Protein AF-A0A353XZT9-F1 (afdb_monomer_lite)

pLDDT: mean 97.06, std 1.82, range [83.81, 98.81]

Foldseek 3Di:
DPLQADDPLVVVVVVCVVVVHFDEAACQQRQQWDQAPHGGQESTQKYKYWQPPLHLQHFPHTAIDMDHPDPVVVLQVVCQCPQCDPDVVDHDDGHHVHDDDPNRVVRSVVCVVCSVVFQVLLVVLLVLLCVLCVPAQKAWDDHRPHTGRSNSFGKIFHQPQVVLCVLCVVVVFDKDQVDLADPCPDPVNVVVVDDPPPCPVRNRCSNTIMTGDTTSPQDSVNSNVSSVSRRVD

Structure (mmCIF, N/CA/C/O backbone):
data_AF-A0A353XZT9-F1
#
_entry.id   AF-A0A353XZT9-F1
#
loop_
_atom_site.group_PDB
_atom_site.id
_atom_site.type_symbol
_atom_site.label_atom_id
_atom_site.label_alt_id
_atom_site.label_comp_id
_atom_site.label_asym_id
_atom_site.label_entity_id
_atom_site.label_seq_id
_atom_site.pdbx_PDB_ins_code
_atom_site.Cartn_x
_atom_site.Cartn_y
_atom_site.Cartn_z
_atom_site.occupancy
_atom_site.B_iso_or_equiv
_atom_site.auth_seq_id
_atom_site.auth_comp_id
_atom_site.auth_asym_id
_atom_site.auth_atom_id
_atom_site.pdbx_PDB_model_num
ATOM 1 N N . HIS A 1 1 ? -0.720 -4.914 -4.583 1.00 97.19 1 HIS A N 1
ATOM 2 C CA . HIS A 1 1 ? -0.559 -5.385 -3.184 1.00 97.19 1 HIS A CA 1
ATOM 3 C C . HIS A 1 1 ? -1.000 -4.292 -2.206 1.00 97.19 1 HIS A C 1
ATOM 5 O O . HIS A 1 1 ? -0.220 -3.399 -1.879 1.00 97.19 1 HIS A O 1
ATOM 11 N N . ILE A 1 2 ? -2.276 -4.285 -1.803 1.00 96.81 2 ILE A N 1
ATOM 12 C CA . ILE A 1 2 ? -2.879 -3.149 -1.081 1.00 96.81 2 ILE A CA 1
ATOM 13 C C . ILE A 1 2 ? -2.601 -3.211 0.428 1.00 96.81 2 ILE A C 1
ATOM 15 O O . ILE A 1 2 ? -2.599 -4.286 1.017 1.00 96.81 2 ILE A O 1
ATOM 19 N N . PHE A 1 3 ? -2.308 -2.064 1.048 1.00 97.88 3 PHE A N 1
ATOM 20 C CA . PHE A 1 3 ? -1.989 -1.899 2.481 1.00 97.88 3 PHE A CA 1
ATOM 21 C C . PHE A 1 3 ? -0.774 -2.691 2.995 1.00 97.88 3 PHE A C 1
ATOM 23 O O . PHE A 1 3 ? -0.446 -2.653 4.183 1.00 97.88 3 PHE A O 1
ATOM 30 N N . GLY A 1 4 ? -0.052 -3.352 2.093 1.00 97.94 4 GLY A N 1
ATOM 31 C CA . GLY A 1 4 ? 1.035 -4.268 2.411 1.00 97.94 4 GLY A CA 1
ATOM 32 C C . GLY A 1 4 ? 0.617 -5.732 2.465 1.00 97.94 4 GLY A C 1
ATOM 33 O O . GLY A 1 4 ? 1.473 -6.572 2.730 1.00 97.94 4 GLY A O 1
ATOM 34 N N . HIS A 1 5 ? -0.650 -6.048 2.195 1.00 98.12 5 HIS A N 1
ATOM 35 C CA . HIS A 1 5 ? -1.106 -7.414 1.987 1.00 98.12 5 HIS A CA 1
ATOM 36 C C . HIS A 1 5 ? -0.725 -7.864 0.566 1.00 98.12 5 HIS A C 1
ATOM 38 O O . HIS A 1 5 ? -1.077 -7.176 -0.407 1.00 98.12 5 HIS A O 1
ATOM 44 N N . PRO A 1 6 ? 0.012 -8.978 0.405 1.00 97.81 6 PRO A N 1
ATOM 45 C CA . PRO A 1 6 ? 0.291 -9.513 -0.918 1.00 97.81 6 PRO A CA 1
ATOM 46 C C . PRO A 1 6 ? -1.011 -9.995 -1.578 1.00 97.81 6 PRO A C 1
ATOM 48 O O . PRO A 1 6 ? -1.871 -10.557 -0.908 1.00 97.81 6 PRO A O 1
ATOM 51 N N . ALA A 1 7 ? -1.174 -9.754 -2.882 1.00 96.69 7 ALA A N 1
ATOM 52 C CA . ALA A 1 7 ? -2.232 -10.403 -3.650 1.00 96.69 7 ALA A CA 1
ATOM 53 C C . ALA A 1 7 ? -1.940 -11.909 -3.778 1.00 96.69 7 ALA A C 1
ATOM 55 O O . ALA A 1 7 ? -0.804 -12.334 -3.562 1.00 96.69 7 ALA A O 1
ATOM 56 N N . ASP A 1 8 ? -2.949 -12.699 -4.147 1.00 95.06 8 ASP A N 1
ATOM 57 C CA . ASP A 1 8 ? -2.774 -14.121 -4.456 1.00 95.06 8 ASP A CA 1
ATOM 58 C C . ASP A 1 8 ? -2.055 -14.265 -5.809 1.00 95.06 8 ASP A C 1
ATOM 60 O O . ASP A 1 8 ? -2.677 -14.370 -6.865 1.00 95.06 8 ASP A O 1
ATOM 64 N N . MET A 1 9 ? -0.725 -14.145 -5.776 1.00 94.44 9 MET A N 1
ATOM 65 C CA . MET A 1 9 ? 0.101 -14.104 -6.984 1.00 94.44 9 MET A CA 1
ATOM 66 C C . MET A 1 9 ? 0.140 -15.440 -7.713 1.00 94.44 9 MET A C 1
ATOM 68 O O . MET A 1 9 ? 0.265 -15.440 -8.930 1.00 94.44 9 MET A O 1
ATOM 72 N N . GLU A 1 10 ? -0.024 -16.558 -7.006 1.00 93.06 10 GLU A N 1
ATOM 73 C CA . GLU A 1 10 ? -0.125 -17.878 -7.631 1.00 93.06 10 GLU A CA 1
ATOM 74 C C . GLU A 1 10 ? -1.381 -17.953 -8.509 1.00 93.06 10 GLU A C 1
ATOM 76 O O . GLU A 1 10 ? -1.292 -18.256 -9.700 1.00 93.06 10 GLU A O 1
ATOM 81 N N . ALA A 1 11 ? -2.540 -17.579 -7.956 1.00 94.81 11 ALA A N 1
ATOM 82 C CA . ALA A 1 11 ? -3.790 -17.555 -8.709 1.00 94.81 11 ALA A CA 1
ATOM 83 C C . ALA A 1 11 ? -3.753 -16.551 -9.876 1.00 94.81 11 ALA A C 1
ATOM 85 O O . ALA A 1 11 ? -4.246 -16.842 -10.967 1.00 94.81 11 ALA A O 1
ATOM 86 N N . LEU A 1 12 ? -3.163 -15.369 -9.661 1.00 95.81 12 LEU A N 1
ATOM 87 C CA . LEU A 1 12 ? -3.036 -14.347 -10.703 1.00 95.81 12 LEU A CA 1
ATOM 88 C C . LEU A 1 12 ? -2.092 -14.778 -11.826 1.00 95.81 12 LEU A C 1
ATOM 90 O O . LEU A 1 12 ? -2.418 -14.552 -12.989 1.00 95.81 12 LEU A O 1
ATOM 94 N N . GLN A 1 13 ? -0.961 -15.408 -11.502 1.00 95.19 13 GLN A N 1
ATOM 95 C CA . GLN A 1 13 ? -0.015 -15.881 -12.508 1.00 95.19 13 GLN A CA 1
ATOM 96 C C . GLN A 1 13 ? -0.621 -17.014 -13.336 1.00 95.19 13 GLN A C 1
ATOM 98 O O . GLN A 1 13 ? -0.554 -16.974 -14.560 1.00 95.19 13 GLN A O 1
ATOM 103 N N . GLN A 1 14 ? -1.315 -17.960 -12.695 1.00 96.56 14 GLN A N 1
ATOM 104 C CA . GLN A 1 14 ? -2.019 -19.025 -13.408 1.00 96.56 14 GLN A CA 1
ATOM 105 C C . GLN A 1 14 ? -3.044 -18.464 -14.406 1.00 96.56 14 GLN A C 1
ATOM 107 O O . GLN A 1 14 ? -3.149 -18.957 -15.530 1.00 96.56 14 GLN A O 1
ATOM 112 N N . LEU A 1 15 ? -3.804 -17.439 -14.008 1.00 97.69 15 LEU A N 1
ATOM 113 C CA . LEU A 1 15 ? -4.759 -16.778 -14.895 1.00 97.69 15 LEU A CA 1
ATOM 114 C C . LEU A 1 15 ? -4.049 -16.033 -16.033 1.00 97.69 15 LEU A C 1
ATOM 116 O O . LEU A 1 15 ? -4.504 -16.073 -17.175 1.00 97.69 15 LEU A O 1
ATOM 120 N N . ALA A 1 16 ? -2.944 -15.356 -15.731 1.00 97.75 16 ALA A N 1
ATOM 121 C CA . ALA A 1 16 ? -2.181 -14.615 -16.721 1.00 97.75 16 ALA A CA 1
ATOM 122 C C . ALA A 1 16 ? -1.603 -15.539 -17.802 1.00 97.75 16 ALA A C 1
ATOM 124 O O . ALA A 1 16 ? -1.779 -15.263 -18.987 1.00 97.75 16 ALA A O 1
ATOM 125 N N . ASP A 1 17 ? -1.034 -16.680 -17.405 1.00 96.69 17 ASP A N 1
ATOM 126 C CA . ASP A 1 17 ? -0.474 -17.680 -18.321 1.00 96.69 17 ASP A CA 1
ATOM 127 C C . ASP A 1 17 ? -1.545 -18.271 -19.253 1.00 96.69 17 ASP A C 1
ATOM 129 O O . ASP A 1 17 ? -1.300 -18.498 -20.436 1.00 96.69 17 ASP A O 1
ATOM 133 N N . GLN A 1 18 ? -2.765 -18.488 -18.747 1.00 98.06 18 GLN A N 1
ATOM 134 C CA . GLN A 1 18 ? -3.890 -18.996 -19.546 1.00 98.06 18 GLN A CA 1
ATOM 135 C C . GLN A 1 18 ? -4.353 -18.022 -20.634 1.00 98.06 18 GLN A C 1
ATOM 137 O O . GLN A 1 18 ? -4.936 -18.448 -21.633 1.00 98.06 18 GLN A O 1
ATOM 142 N N . HIS A 1 19 ? -4.130 -16.725 -20.428 1.00 98.12 19 HIS A N 1
ATOM 143 C CA . HIS A 1 19 ? -4.632 -15.658 -21.287 1.00 98.12 19 HIS A CA 1
ATOM 144 C C . HIS A 1 19 ? -3.529 -14.877 -22.009 1.00 98.12 19 HIS A C 1
ATOM 146 O O . HIS A 1 19 ? -3.847 -13.880 -22.654 1.00 98.12 19 HIS A O 1
ATOM 152 N N . ASP A 1 20 ? -2.273 -15.328 -21.925 1.00 97.12 20 ASP A N 1
ATOM 153 C CA . ASP A 1 20 ? -1.103 -14.639 -22.488 1.00 97.12 20 ASP A CA 1
ATOM 154 C C . ASP A 1 20 ? -1.005 -13.175 -22.007 1.00 97.12 20 ASP A C 1
ATOM 156 O O . ASP A 1 20 ? -0.836 -12.228 -22.778 1.00 97.12 20 ASP A O 1
ATOM 160 N N . LEU A 1 21 ? -1.199 -12.975 -20.699 1.00 97.94 21 LEU A N 1
ATOM 161 C CA . LEU A 1 21 ? -1.143 -11.667 -20.046 1.00 97.94 21 LEU A CA 1
ATOM 162 C C . LEU A 1 21 ? 0.150 -11.498 -19.249 1.00 97.94 21 LEU A C 1
ATOM 164 O O . LEU A 1 21 ? 0.711 -12.443 -18.701 1.00 97.94 21 LEU A O 1
ATOM 168 N N . VAL A 1 22 ? 0.576 -10.244 -19.107 1.00 96.62 22 VAL A N 1
ATOM 169 C CA . VAL A 1 22 ? 1.707 -9.866 -18.255 1.00 96.62 22 VAL A CA 1
ATOM 170 C C . VAL A 1 22 ? 1.195 -9.380 -16.904 1.00 96.62 22 VAL A C 1
ATOM 172 O O . VAL A 1 22 ? 0.321 -8.513 -16.835 1.00 96.62 22 VAL A O 1
ATOM 175 N N . VAL A 1 23 ? 1.784 -9.888 -15.820 1.00 97.69 23 VAL A N 1
ATOM 176 C CA . VAL A 1 23 ? 1.500 -9.414 -14.461 1.00 97.69 23 VAL A CA 1
ATOM 177 C C . VAL A 1 23 ? 2.516 -8.349 -14.056 1.00 97.69 23 VAL A C 1
ATOM 179 O O . VAL A 1 23 ? 3.717 -8.612 -13.983 1.00 97.69 23 VAL A O 1
ATOM 182 N N . ILE A 1 24 ? 2.017 -7.147 -13.763 1.00 98.12 24 ILE A N 1
ATOM 183 C CA . ILE A 1 24 ? 2.790 -6.040 -13.191 1.00 98.12 24 ILE A CA 1
ATOM 184 C C . ILE A 1 24 ? 2.356 -5.859 -11.740 1.00 98.12 24 ILE A C 1
ATOM 186 O O . ILE A 1 24 ? 1.187 -5.595 -11.452 1.00 98.12 24 ILE A O 1
ATOM 190 N N . GLU A 1 25 ? 3.301 -5.973 -10.815 1.00 98.50 25 GLU A N 1
ATOM 191 C CA . GLU A 1 25 ? 3.025 -5.813 -9.394 1.00 98.50 25 GLU A CA 1
ATOM 192 C C . GLU A 1 25 ? 3.068 -4.331 -8.999 1.00 98.50 25 GLU A C 1
ATOM 194 O O . GLU A 1 25 ? 4.132 -3.715 -8.954 1.00 98.50 25 GLU A O 1
ATOM 199 N N . ASP A 1 26 ? 1.926 -3.751 -8.615 1.00 98.50 26 ASP A N 1
ATOM 200 C CA . ASP A 1 26 ? 1.934 -2.517 -7.819 1.00 98.50 26 ASP A CA 1
ATOM 201 C C . ASP A 1 26 ? 2.251 -2.858 -6.353 1.00 98.50 26 ASP A C 1
ATOM 203 O O . ASP A 1 26 ? 1.379 -3.245 -5.554 1.00 98.50 26 ASP A O 1
ATOM 207 N N . ALA A 1 27 ? 3.533 -2.724 -6.018 1.00 98.25 27 ALA A N 1
ATOM 208 C CA . ALA A 1 27 ? 4.118 -2.940 -4.704 1.00 98.25 27 ALA A CA 1
ATOM 209 C C . ALA A 1 27 ? 4.360 -1.623 -3.941 1.00 98.25 27 ALA A C 1
ATOM 211 O O . ALA A 1 27 ? 5.050 -1.608 -2.915 1.00 98.25 27 ALA A O 1
ATOM 212 N N . ALA A 1 28 ? 3.750 -0.507 -4.364 1.00 98.25 28 ALA A N 1
ATOM 213 C CA . ALA A 1 28 ? 3.949 0.809 -3.758 1.00 98.25 28 ALA A CA 1
ATOM 214 C C . ALA A 1 28 ? 3.561 0.881 -2.274 1.00 98.25 28 ALA A C 1
ATOM 216 O O . ALA A 1 28 ? 3.950 1.824 -1.587 1.00 98.25 28 ALA A O 1
ATOM 217 N N . GLN A 1 29 ? 2.757 -0.058 -1.772 1.00 98.19 29 GLN A N 1
ATOM 218 C CA . GLN A 1 29 ? 2.384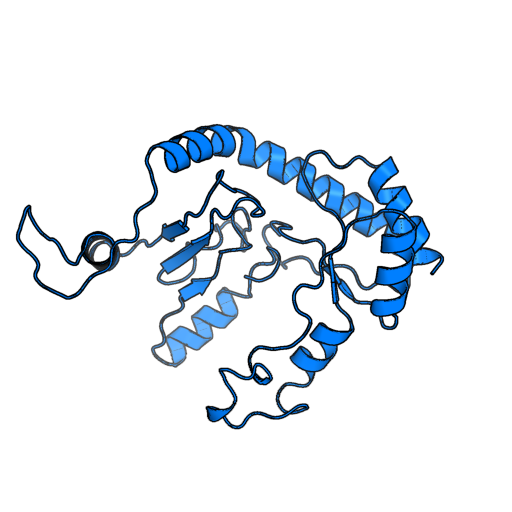 -0.178 -0.357 1.00 98.19 29 GLN A CA 1
ATOM 219 C C . GLN A 1 29 ? 2.888 -1.480 0.279 1.00 98.19 29 GLN A C 1
ATOM 221 O O . GLN A 1 29 ? 2.484 -1.806 1.388 1.00 98.19 29 GLN A O 1
ATOM 226 N N . ALA A 1 30 ? 3.738 -2.243 -0.404 1.00 98.00 30 ALA A N 1
ATOM 227 C CA . ALA A 1 30 ? 4.083 -3.604 -0.006 1.00 98.00 30 ALA A CA 1
ATOM 228 C C . ALA A 1 30 ? 5.589 -3.872 0.039 1.00 98.00 30 ALA A C 1
ATOM 230 O O . ALA A 1 30 ? 6.000 -5.027 0.090 1.00 98.00 30 ALA A O 1
ATOM 231 N N . PHE A 1 31 ? 6.422 -2.827 0.086 1.00 97.69 31 PHE A N 1
ATOM 232 C CA . PHE A 1 31 ? 7.852 -3.004 0.326 1.00 97.69 31 PHE A CA 1
ATOM 233 C C . PHE A 1 31 ? 8.062 -3.738 1.665 1.00 97.69 31 PHE A C 1
ATOM 235 O O . PHE A 1 31 ? 7.650 -3.246 2.723 1.00 97.69 31 PHE A O 1
ATOM 242 N N . GLY A 1 32 ? 8.670 -4.929 1.597 1.00 96.19 32 GLY A N 1
ATOM 243 C CA . GLY A 1 32 ? 8.876 -5.867 2.709 1.00 96.19 32 GLY A CA 1
ATOM 244 C C . GLY A 1 32 ? 7.807 -6.945 2.896 1.00 96.19 32 GLY A C 1
ATOM 245 O O . GLY A 1 32 ? 7.986 -7.805 3.764 1.00 96.19 32 GLY A O 1
ATOM 246 N N . ALA A 1 33 ? 6.725 -6.928 2.117 1.00 98.00 33 ALA A N 1
ATOM 247 C CA . ALA A 1 33 ? 5.762 -8.022 2.087 1.00 98.00 33 ALA A CA 1
ATOM 248 C C . ALA A 1 33 ? 6.371 -9.247 1.394 1.00 98.00 33 ALA A C 1
ATOM 250 O O . ALA A 1 33 ? 7.265 -9.119 0.554 1.00 98.00 33 ALA A O 1
ATOM 251 N N . ARG A 1 34 ? 5.878 -10.433 1.754 1.00 97.56 34 ARG A N 1
ATOM 252 C CA . ARG A 1 34 ? 6.303 -11.706 1.162 1.00 97.56 34 ARG A CA 1
ATOM 253 C C . ARG A 1 34 ? 5.093 -12.558 0.813 1.00 97.56 34 ARG A C 1
ATOM 255 O O . ARG A 1 34 ? 4.143 -12.576 1.596 1.00 97.56 34 ARG A O 1
ATOM 262 N N . SER A 1 35 ? 5.153 -13.251 -0.316 1.00 95.25 35 SER A N 1
ATOM 263 C CA . SER A 1 35 ? 4.203 -14.296 -0.705 1.00 95.25 35 SER A CA 1
ATOM 264 C C . SER A 1 35 ? 4.932 -15.629 -0.595 1.00 95.25 35 SER A C 1
ATOM 266 O O . SER A 1 35 ? 5.831 -15.898 -1.383 1.00 95.25 35 SER A O 1
ATOM 268 N N . GLY A 1 36 ? 4.635 -16.415 0.443 1.00 93.25 36 GLY A N 1
ATOM 269 C CA . GLY A 1 36 ? 5.532 -17.506 0.836 1.00 93.25 36 GLY A CA 1
ATOM 270 C C . GLY A 1 36 ? 6.919 -16.970 1.212 1.00 93.25 36 GLY A C 1
ATOM 271 O O . GLY A 1 36 ? 7.027 -16.053 2.033 1.00 93.25 36 GLY A O 1
ATOM 272 N N . ASP A 1 37 ? 7.966 -17.518 0.599 1.00 93.88 37 ASP A N 1
ATOM 273 C CA . ASP A 1 37 ? 9.351 -17.079 0.813 1.00 93.88 37 ASP A CA 1
ATOM 274 C C . ASP A 1 37 ? 9.768 -15.922 -0.107 1.00 93.88 37 ASP A C 1
ATOM 276 O O . ASP A 1 37 ? 10.717 -15.186 0.204 1.00 93.88 37 ASP A O 1
ATOM 280 N N . ASP A 1 38 ? 9.025 -15.702 -1.187 1.00 94.62 38 ASP A N 1
ATOM 281 C CA . ASP A 1 38 ? 9.341 -14.720 -2.214 1.00 94.62 38 ASP A CA 1
ATOM 282 C C . ASP A 1 38 ? 8.951 -13.304 -1.797 1.00 94.62 38 ASP A C 1
ATOM 284 O O . ASP A 1 38 ? 7.987 -13.067 -1.060 1.00 94.62 38 ASP A O 1
ATOM 288 N N . VAL A 1 39 ? 9.725 -12.330 -2.268 1.00 95.31 39 VAL A N 1
ATOM 289 C CA . VAL A 1 39 ? 9.503 -10.912 -1.978 1.00 95.31 39 VAL A CA 1
ATOM 290 C C . VAL A 1 39 ? 8.481 -10.353 -2.967 1.00 95.31 39 VAL A C 1
ATOM 292 O O . VAL A 1 39 ? 8.568 -10.576 -4.168 1.00 95.31 39 VAL A O 1
ATOM 295 N N . VAL A 1 40 ? 7.506 -9.589 -2.474 1.00 97.12 40 VAL A N 1
ATOM 296 C CA . VAL A 1 40 ? 6.567 -8.882 -3.358 1.00 97.12 40 VAL A CA 1
ATOM 297 C C . VAL A 1 40 ? 7.320 -7.910 -4.270 1.00 97.12 40 VAL A C 1
ATOM 299 O O . VAL A 1 40 ? 8.179 -7.163 -3.801 1.00 97.12 40 VAL A O 1
ATOM 302 N N . GLY A 1 41 ? 6.964 -7.895 -5.554 1.00 96.31 41 GLY A N 1
ATOM 303 C CA . GLY A 1 41 ? 7.650 -7.167 -6.622 1.00 96.31 41 GLY A CA 1
ATOM 304 C C . GLY A 1 41 ? 8.701 -7.992 -7.376 1.00 96.31 41 GLY A C 1
ATOM 305 O O . GLY A 1 41 ? 9.377 -7.446 -8.251 1.00 96.31 41 GLY A O 1
ATOM 306 N N . SER A 1 42 ? 8.877 -9.274 -7.042 1.00 95.69 42 SER A N 1
ATOM 307 C CA . SER A 1 42 ? 9.692 -10.225 -7.814 1.00 95.69 42 SER A CA 1
ATOM 308 C C . SER A 1 42 ? 8.908 -11.444 -8.312 1.00 95.69 42 SER A C 1
ATOM 310 O O . SER A 1 42 ? 9.525 -12.428 -8.707 1.00 95.69 42 SER A O 1
ATOM 312 N N . LEU A 1 43 ? 7.578 -11.417 -8.221 1.00 94.62 43 LEU A N 1
ATOM 313 C CA . LEU A 1 43 ? 6.688 -12.541 -8.521 1.00 94.62 43 LEU A CA 1
ATOM 314 C C . LEU A 1 43 ? 6.121 -12.448 -9.943 1.00 94.62 43 LEU A C 1
ATOM 316 O O . LEU A 1 43 ? 5.968 -13.467 -10.605 1.00 94.62 43 LEU A O 1
ATOM 320 N N . GLY A 1 44 ? 5.799 -11.233 -10.396 1.00 94.56 44 GLY A N 1
ATOM 321 C CA . GLY A 1 44 ? 5.373 -10.959 -11.768 1.00 94.56 44 GLY A CA 1
ATOM 322 C C . GLY A 1 44 ? 6.548 -10.638 -12.697 1.00 94.56 44 GLY A C 1
ATOM 323 O O . GLY A 1 44 ? 7.717 -10.790 -12.344 1.00 94.56 44 GLY A O 1
ATOM 324 N N . ALA A 1 45 ? 6.244 -10.108 -13.883 1.00 95.69 45 ALA A N 1
ATOM 325 C CA . ALA A 1 45 ? 7.273 -9.675 -14.833 1.00 95.69 45 ALA A CA 1
ATOM 326 C C . ALA A 1 45 ? 8.083 -8.475 -14.311 1.00 95.69 45 ALA A C 1
ATOM 328 O O . ALA A 1 45 ? 9.277 -8.323 -14.590 1.00 95.69 45 ALA A O 1
ATOM 329 N N . THR A 1 46 ? 7.427 -7.594 -13.552 1.00 97.50 46 THR A N 1
ATOM 330 C CA . THR A 1 46 ? 8.067 -6.432 -12.941 1.00 97.50 46 THR A CA 1
ATOM 331 C C . THR A 1 46 ? 7.291 -5.926 -11.727 1.00 97.50 46 THR A C 1
ATOM 333 O O . THR A 1 46 ? 6.062 -6.021 -11.679 1.00 97.50 46 THR A O 1
ATOM 336 N N . GLY A 1 47 ? 8.017 -5.377 -10.751 1.00 98.00 47 GLY A N 1
ATOM 337 C CA . GLY A 1 47 ? 7.463 -4.773 -9.547 1.00 98.00 47 GLY A CA 1
ATOM 338 C C . GLY A 1 47 ? 7.708 -3.273 -9.487 1.00 98.00 47 GLY A C 1
ATOM 339 O O . GLY A 1 47 ? 8.822 -2.802 -9.702 1.00 98.00 47 GLY A O 1
ATOM 340 N N . CYS A 1 48 ? 6.670 -2.518 -9.147 1.00 98.44 48 CYS A N 1
ATOM 341 C CA . CYS A 1 48 ? 6.700 -1.066 -9.030 1.00 98.44 48 CYS A CA 1
ATOM 342 C C . CYS A 1 48 ? 6.593 -0.650 -7.562 1.00 98.44 48 CYS A C 1
ATOM 344 O O . CYS A 1 48 ? 5.623 -0.968 -6.876 1.00 98.44 48 CYS A O 1
ATOM 346 N N . PHE A 1 49 ? 7.568 0.115 -7.082 1.00 98.56 49 PHE A N 1
ATOM 347 C CA . PHE A 1 49 ? 7.637 0.590 -5.706 1.00 98.56 49 PHE A CA 1
ATOM 348 C C . PHE A 1 49 ? 7.633 2.110 -5.643 1.00 98.56 49 PHE A C 1
ATOM 350 O O . PHE A 1 49 ? 8.177 2.805 -6.500 1.00 98.56 49 PHE A O 1
ATOM 357 N N . SER A 1 50 ? 7.083 2.616 -4.545 1.00 98.50 50 SER A N 1
ATOM 358 C CA . SER A 1 50 ? 7.129 4.021 -4.171 1.00 98.50 50 SER A CA 1
ATOM 359 C C . SER A 1 50 ? 7.996 4.173 -2.930 1.00 98.50 50 SER A C 1
ATOM 361 O O . SER A 1 50 ? 7.851 3.418 -1.972 1.00 98.50 50 SER A O 1
ATOM 363 N N . PHE A 1 51 ? 8.797 5.229 -2.912 1.00 98.50 51 PHE A N 1
ATOM 364 C CA . PHE A 1 51 ? 9.550 5.697 -1.755 1.00 98.50 51 PHE A CA 1
ATOM 365 C C . PHE A 1 51 ? 9.004 7.010 -1.192 1.00 98.50 51 PHE A C 1
ATOM 367 O O . PHE A 1 51 ? 9.694 7.661 -0.418 1.00 98.50 51 PHE A O 1
ATOM 374 N N . TYR A 1 52 ? 7.766 7.392 -1.525 1.00 98.19 52 TYR A N 1
ATOM 375 C CA . TYR A 1 52 ? 7.070 8.495 -0.855 1.00 98.19 52 TYR A CA 1
ATOM 376 C C . TYR A 1 52 ? 7.243 8.426 0.684 1.00 98.19 52 TYR A C 1
ATOM 378 O O . TYR A 1 52 ? 7.255 7.321 1.239 1.00 98.19 52 TYR A O 1
ATOM 386 N N . PRO A 1 53 ? 7.352 9.550 1.418 1.00 97.75 53 PRO A N 1
ATOM 387 C CA . PRO A 1 53 ? 7.866 9.532 2.791 1.00 97.75 53 PRO A CA 1
ATOM 388 C C . PRO A 1 53 ? 7.057 8.679 3.774 1.00 97.75 53 PRO A C 1
ATOM 390 O O . PRO A 1 53 ? 7.615 8.150 4.732 1.00 97.75 53 PRO A O 1
ATOM 393 N N . ALA A 1 54 ? 5.757 8.510 3.518 1.00 95.12 54 ALA A N 1
ATOM 394 C CA . ALA A 1 54 ? 4.853 7.718 4.352 1.00 95.12 54 ALA A CA 1
ATOM 395 C C . ALA A 1 54 ? 4.877 6.198 4.074 1.00 95.12 54 ALA A C 1
ATOM 397 O O . ALA A 1 54 ? 4.124 5.461 4.710 1.00 95.12 54 ALA A O 1
ATOM 398 N N . LYS A 1 55 ? 5.679 5.709 3.115 1.00 97.12 55 LYS A N 1
ATOM 399 C CA . LYS A 1 55 ? 5.792 4.268 2.828 1.00 97.12 55 LYS A CA 1
ATOM 400 C C . LYS A 1 55 ? 6.589 3.536 3.908 1.00 97.12 55 LYS A C 1
ATOM 402 O O . LYS A 1 55 ? 7.356 4.150 4.647 1.00 97.12 55 LYS A O 1
ATOM 407 N N . THR A 1 56 ? 6.455 2.207 3.966 1.00 96.06 56 THR A N 1
ATOM 408 C CA . THR A 1 56 ? 7.238 1.351 4.884 1.00 96.06 56 THR A CA 1
ATOM 409 C C . THR A 1 56 ? 8.744 1.589 4.761 1.00 96.06 56 THR A C 1
ATOM 411 O O . THR A 1 56 ? 9.433 1.644 5.776 1.00 96.06 56 THR A O 1
ATOM 414 N N . LEU A 1 57 ? 9.233 1.816 3.540 1.00 97.31 57 LEU A N 1
ATOM 415 C CA . LEU A 1 57 ? 10.550 2.376 3.256 1.00 97.31 57 LEU A CA 1
ATOM 416 C C . LEU A 1 57 ? 10.383 3.686 2.468 1.00 97.31 57 LEU A C 1
ATOM 418 O O . LEU A 1 57 ? 10.303 3.672 1.246 1.00 97.31 57 LEU A O 1
ATOM 422 N N . GLY A 1 58 ? 10.288 4.819 3.165 1.00 97.06 58 GLY A N 1
ATOM 423 C CA . GLY A 1 58 ? 10.150 6.146 2.547 1.00 97.06 58 GLY A CA 1
ATOM 424 C C . GLY A 1 58 ? 11.441 6.975 2.564 1.00 97.06 58 GLY A C 1
ATOM 425 O O . GLY A 1 58 ? 12.181 6.955 3.556 1.00 97.06 58 GLY A O 1
ATOM 426 N N . CYS A 1 59 ? 11.696 7.744 1.505 1.00 97.75 59 CYS A N 1
ATOM 427 C CA . CYS A 1 59 ? 12.720 8.789 1.450 1.00 97.75 59 CYS A CA 1
ATOM 428 C C . CYS A 1 59 ? 12.182 10.120 2.024 1.00 97.75 59 CYS A C 1
ATOM 430 O O . CYS A 1 59 ? 11.147 10.136 2.691 1.00 97.75 59 CYS A O 1
ATOM 432 N N . TYR A 1 60 ? 12.900 11.232 1.839 1.00 97.62 60 TYR A N 1
ATOM 433 C CA . TYR A 1 60 ? 12.481 12.577 2.270 1.00 97.62 60 TYR A CA 1
ATOM 434 C C . TYR A 1 60 ? 12.120 13.445 1.059 1.00 97.62 60 TYR A C 1
ATOM 436 O O . TYR A 1 60 ? 12.632 14.547 0.878 1.00 97.62 60 TYR A O 1
ATOM 444 N N . GLY A 1 61 ? 11.275 12.899 0.191 1.00 97.62 61 GLY A N 1
ATOM 445 C CA . GLY A 1 61 ? 10.801 13.509 -1.045 1.00 97.62 61 GLY A CA 1
ATOM 446 C C . GLY A 1 61 ? 10.016 12.482 -1.851 1.00 97.62 61 GLY A C 1
ATOM 447 O O . GLY A 1 61 ? 9.502 11.517 -1.284 1.00 97.62 61 GLY A O 1
ATOM 448 N N . ASP A 1 62 ? 9.966 12.661 -3.165 1.00 98.25 62 ASP A N 1
ATOM 449 C CA . ASP A 1 62 ? 9.441 11.647 -4.072 1.00 98.25 62 ASP A CA 1
ATOM 450 C C . ASP A 1 62 ? 10.543 10.694 -4.543 1.00 98.25 62 ASP A C 1
ATOM 452 O O . ASP A 1 62 ? 11.728 11.030 -4.623 1.00 98.25 62 ASP A O 1
ATOM 456 N N . GLY A 1 63 ? 10.143 9.465 -4.844 1.00 98.19 63 GLY A N 1
ATOM 457 C CA . GLY A 1 63 ? 11.041 8.438 -5.337 1.00 98.19 63 GLY A CA 1
ATOM 458 C C . GLY A 1 63 ? 10.291 7.155 -5.644 1.00 98.19 63 GLY A C 1
ATOM 459 O O . GLY A 1 63 ? 9.217 6.896 -5.099 1.00 98.19 63 GLY A O 1
ATOM 460 N N . GLY A 1 64 ? 10.881 6.335 -6.500 1.00 97.94 64 GLY A N 1
ATOM 461 C CA . GLY A 1 64 ? 10.347 5.031 -6.849 1.00 97.94 64 GLY A CA 1
ATOM 462 C C . GLY A 1 64 ? 11.440 4.101 -7.340 1.00 97.94 64 GLY A C 1
ATOM 463 O O . GLY A 1 64 ? 12.584 4.511 -7.563 1.00 97.94 64 GLY A O 1
ATOM 464 N N . LEU A 1 65 ? 11.073 2.837 -7.483 1.00 97.38 65 LEU A N 1
ATOM 465 C CA . LEU A 1 65 ? 11.933 1.786 -8.002 1.00 97.38 65 LEU A CA 1
ATOM 466 C C . LEU A 1 65 ? 11.089 0.832 -8.832 1.00 97.38 65 LEU A C 1
ATOM 468 O O . LEU A 1 65 ? 9.958 0.527 -8.467 1.00 97.38 65 LEU A O 1
ATOM 472 N N . VAL A 1 66 ? 11.664 0.369 -9.935 1.00 98.00 66 VAL A N 1
ATOM 473 C CA . VAL A 1 66 ? 11.125 -0.742 -10.711 1.00 98.00 66 VAL A CA 1
ATOM 474 C C . VAL A 1 66 ? 12.111 -1.900 -10.593 1.00 98.00 66 VAL A C 1
ATOM 476 O O . VAL A 1 66 ? 13.317 -1.691 -10.747 1.00 98.00 66 VAL A O 1
ATOM 479 N N . SER A 1 67 ? 11.617 -3.090 -10.268 1.00 96.62 67 SER A N 1
ATOM 480 C CA . SER A 1 67 ? 12.373 -4.345 -10.241 1.00 96.62 67 SER A CA 1
ATOM 481 C C . SER A 1 67 ? 11.949 -5.231 -11.401 1.00 96.62 67 SER A C 1
ATOM 483 O O . SER A 1 67 ? 10.777 -5.281 -11.757 1.00 96.62 67 SER A O 1
ATOM 485 N N . THR A 1 68 ? 12.889 -5.960 -11.984 1.00 97.06 68 THR A N 1
ATOM 486 C CA . THR A 1 68 ? 12.599 -7.018 -12.954 1.00 97.06 68 THR A CA 1
ATOM 487 C C . THR A 1 68 ? 13.800 -7.957 -13.037 1.00 97.06 68 THR A C 1
ATOM 489 O O . THR A 1 68 ? 14.925 -7.547 -12.737 1.00 97.06 68 THR A O 1
ATOM 492 N N . SER A 1 69 ? 13.551 -9.212 -13.401 1.00 94.81 69 SER A N 1
ATOM 493 C CA . SER A 1 69 ? 14.570 -10.201 -13.766 1.00 94.81 69 SER A CA 1
ATOM 494 C C . SER A 1 69 ? 14.849 -10.231 -15.275 1.00 94.81 69 SER A C 1
ATOM 496 O O . SER A 1 69 ? 15.795 -10.892 -15.695 1.00 94.81 69 SER A O 1
ATOM 498 N N . ASP A 1 70 ? 14.065 -9.513 -16.087 1.00 97.00 70 ASP A N 1
ATOM 499 C CA . ASP A 1 70 ? 14.258 -9.405 -17.532 1.00 97.00 70 ASP A CA 1
ATOM 500 C C . ASP A 1 70 ? 15.290 -8.311 -17.849 1.00 97.00 70 ASP A C 1
ATOM 502 O O . ASP A 1 70 ? 15.058 -7.115 -17.646 1.00 97.00 70 ASP A O 1
ATOM 506 N N . GLU A 1 71 ? 16.455 -8.727 -18.352 1.00 97.50 71 GLU A N 1
ATOM 507 C CA . GLU A 1 71 ? 17.550 -7.823 -18.714 1.00 97.50 71 GLU A CA 1
ATOM 508 C C . GLU A 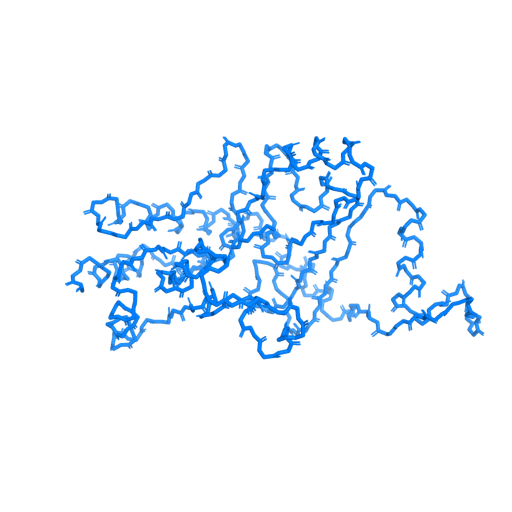1 71 ? 17.159 -6.844 -19.828 1.00 97.50 71 GLU A C 1
ATOM 510 O O . GLU A 1 71 ? 17.560 -5.679 -19.795 1.00 97.50 71 GLU A O 1
ATOM 515 N N . SER A 1 72 ? 16.350 -7.287 -20.793 1.00 97.12 72 SER A N 1
ATOM 516 C CA . SER A 1 72 ? 15.914 -6.447 -21.907 1.00 97.12 72 SER A CA 1
ATOM 517 C C . SER A 1 72 ? 14.963 -5.351 -21.430 1.00 97.12 72 SER A C 1
ATOM 519 O O . SER A 1 72 ? 15.150 -4.178 -21.769 1.00 97.12 72 SER A O 1
ATOM 521 N N . LEU A 1 73 ? 14.020 -5.702 -20.549 1.00 96.81 73 LEU A N 1
ATOM 522 C CA . LEU A 1 73 ? 13.123 -4.744 -19.911 1.00 96.81 73 LEU A CA 1
ATOM 523 C C . LEU A 1 73 ? 13.897 -3.773 -19.015 1.00 96.81 73 LEU A C 1
ATOM 525 O O . LEU A 1 73 ? 13.632 -2.571 -19.030 1.00 96.81 73 LEU A O 1
ATOM 529 N N . LEU A 1 74 ? 14.882 -4.258 -18.254 1.00 97.06 74 LEU A N 1
ATOM 530 C CA . LEU A 1 74 ? 15.719 -3.413 -17.404 1.00 97.06 74 LEU A CA 1
ATOM 531 C C . LEU A 1 74 ? 16.467 -2.346 -18.215 1.00 97.06 74 LEU A C 1
ATOM 533 O O . LEU A 1 74 ? 16.483 -1.174 -17.820 1.00 97.06 74 LEU A O 1
ATOM 537 N N . GLU A 1 75 ? 17.092 -2.729 -19.329 1.00 96.94 75 GLU A N 1
ATOM 538 C CA . GLU A 1 75 ? 17.805 -1.785 -20.193 1.00 96.94 75 GLU A CA 1
ATOM 539 C C . GLU A 1 75 ? 16.851 -0.784 -20.846 1.00 96.94 75 GLU A C 1
ATOM 541 O O . GLU A 1 75 ? 17.133 0.418 -20.850 1.00 96.94 75 GLU A O 1
ATOM 546 N N . HIS A 1 76 ? 15.679 -1.239 -21.294 1.00 97.19 76 HIS A N 1
ATOM 547 C CA . HIS A 1 76 ? 14.652 -0.353 -21.839 1.00 97.19 76 HIS A CA 1
ATOM 548 C C . HIS A 1 76 ? 14.156 0.660 -20.795 1.00 97.19 76 HIS A C 1
ATOM 550 O O . HIS A 1 76 ? 14.144 1.866 -21.042 1.00 97.19 76 HIS A O 1
ATOM 556 N N . LEU A 1 77 ? 13.866 0.221 -19.566 1.00 97.25 77 LEU A N 1
ATOM 557 C CA . LEU A 1 77 ? 13.455 1.100 -18.464 1.00 97.25 77 LEU A CA 1
ATOM 558 C C . LEU A 1 77 ? 14.535 2.129 -18.091 1.00 97.25 77 LEU A C 1
ATOM 560 O O . LEU A 1 77 ? 14.211 3.275 -17.757 1.00 97.25 77 LEU A O 1
ATOM 564 N N . LYS A 1 78 ? 15.823 1.761 -18.147 1.00 97.00 78 LYS A N 1
ATOM 565 C CA . LYS A 1 78 ? 16.939 2.699 -17.919 1.00 97.00 78 LYS A CA 1
ATOM 566 C C . LYS A 1 78 ? 16.996 3.793 -18.984 1.00 97.00 78 LYS A C 1
ATOM 568 O O . LYS A 1 78 ? 17.293 4.938 -18.633 1.00 97.00 78 LYS A O 1
ATOM 573 N N . GLN A 1 79 ? 16.711 3.450 -20.238 1.00 97.56 79 GLN A N 1
ATOM 574 C CA . GLN A 1 79 ? 16.634 4.406 -21.342 1.00 97.56 79 GLN A CA 1
ATOM 575 C C . GLN A 1 79 ? 15.414 5.313 -21.159 1.00 97.56 79 GLN A C 1
ATOM 577 O O . GLN A 1 79 ? 15.567 6.534 -21.065 1.00 97.56 79 GLN A O 1
ATOM 582 N N . LEU A 1 80 ? 14.221 4.731 -20.989 1.00 98.12 80 LEU A N 1
ATOM 583 C CA . LEU A 1 80 ? 12.967 5.464 -20.805 1.00 98.12 80 LEU A CA 1
ATOM 584 C C . LEU A 1 80 ? 13.038 6.455 -19.647 1.00 98.12 80 LEU A C 1
ATOM 586 O O . LEU A 1 80 ? 12.655 7.607 -19.817 1.00 98.12 80 LEU A O 1
ATOM 590 N N . ARG A 1 81 ? 13.577 6.074 -18.484 1.00 97.44 81 ARG A N 1
ATOM 591 C CA . ARG A 1 81 ? 13.660 6.985 -17.325 1.00 97.44 81 ARG A CA 1
ATOM 592 C C . ARG A 1 81 ? 14.639 8.155 -17.505 1.00 97.44 81 ARG A C 1
ATOM 594 O O . ARG A 1 81 ? 14.691 9.041 -16.647 1.00 97.44 81 ARG A O 1
ATOM 601 N N . ASN A 1 82 ? 1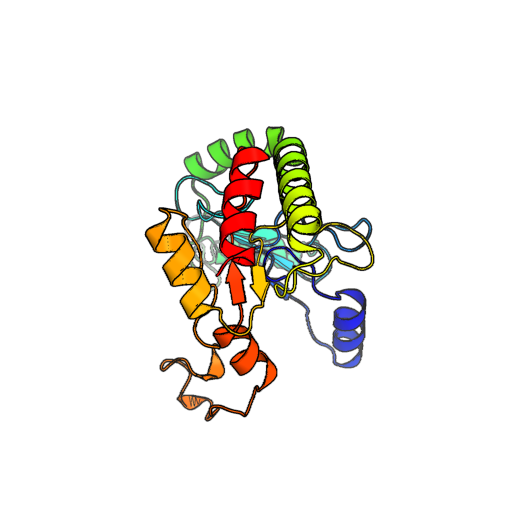5.453 8.115 -18.563 1.00 97.75 82 ASN A N 1
ATOM 602 C CA . ASN A 1 82 ? 16.480 9.093 -18.899 1.00 97.75 82 ASN A CA 1
ATOM 603 C C . ASN A 1 82 ? 16.322 9.585 -20.349 1.00 97.75 82 ASN A C 1
ATOM 605 O O . ASN A 1 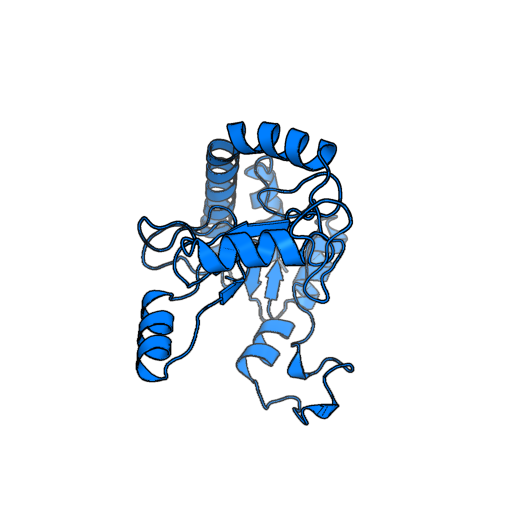82 ? 17.254 9.530 -21.149 1.00 97.75 82 ASN A O 1
ATOM 609 N N . HIS A 1 83 ? 15.130 10.079 -20.685 1.00 98.06 83 HIS A N 1
ATOM 610 C CA . HIS A 1 83 ? 14.805 10.691 -21.977 1.00 98.06 83 HIS A CA 1
ATOM 611 C C . HIS A 1 83 ? 15.002 9.772 -23.201 1.00 98.06 83 HIS A C 1
ATOM 613 O O . HIS A 1 83 ? 15.262 10.276 -24.290 1.00 98.06 83 HIS A O 1
ATOM 619 N N . GLY A 1 84 ? 14.931 8.447 -23.045 1.00 97.62 84 GLY A N 1
ATOM 620 C CA . GLY A 1 84 ? 15.163 7.491 -24.139 1.00 97.62 84 GLY A CA 1
ATOM 621 C C . GLY A 1 84 ? 16.624 7.446 -24.603 1.00 97.62 84 GLY A C 1
ATOM 622 O O . GLY A 1 84 ? 16.905 7.087 -25.748 1.00 97.62 84 GLY A O 1
ATOM 623 N N . ALA A 1 85 ? 17.557 7.892 -23.753 1.00 96.75 85 ALA A N 1
ATOM 624 C CA . ALA A 1 85 ? 18.964 8.013 -24.109 1.00 96.75 85 ALA A CA 1
ATOM 625 C C . ALA A 1 85 ? 19.696 6.666 -24.031 1.00 96.75 85 ALA A C 1
ATOM 627 O O . ALA A 1 85 ? 19.691 6.016 -22.986 1.00 96.75 85 ALA A O 1
ATOM 628 N N . VAL A 1 86 ? 20.403 6.307 -25.106 1.00 96.44 86 VAL A N 1
ATOM 629 C CA . VAL A 1 86 ? 21.310 5.138 -25.171 1.00 96.44 86 VAL A CA 1
ATOM 630 C C . VAL A 1 86 ? 22.783 5.525 -25.048 1.00 96.44 86 VAL A C 1
ATOM 632 O O . VAL A 1 86 ? 23.624 4.709 -24.682 1.00 96.44 86 VAL A O 1
ATOM 635 N N . ALA A 1 87 ? 23.100 6.786 -25.336 1.00 94.31 87 ALA A N 1
ATOM 636 C CA . ALA A 1 87 ? 24.416 7.392 -25.187 1.00 94.31 87 ALA A CA 1
ATOM 637 C C . ALA A 1 87 ? 24.247 8.911 -24.982 1.00 94.31 87 ALA A C 1
ATOM 639 O O . ALA A 1 87 ? 23.159 9.442 -25.234 1.00 94.31 87 ALA A O 1
ATOM 640 N N . PRO A 1 88 ? 25.286 9.648 -24.540 1.00 93.69 88 PRO A N 1
ATOM 641 C CA . PRO A 1 88 ? 25.222 11.104 -24.455 1.00 93.69 88 PRO A CA 1
ATOM 642 C C . PRO A 1 88 ? 24.728 11.727 -25.769 1.00 93.69 88 PRO A C 1
ATOM 644 O O . PRO A 1 88 ? 25.250 11.422 -26.840 1.00 93.69 88 PRO A O 1
ATOM 647 N N . PHE A 1 89 ? 23.704 12.579 -25.674 1.00 93.94 89 PHE A N 1
ATOM 648 C CA . PHE A 1 89 ? 23.062 13.264 -26.807 1.00 93.94 89 PHE A CA 1
ATOM 649 C C . PHE A 1 89 ? 22.434 12.349 -27.877 1.00 93.94 89 PHE A C 1
ATOM 651 O O . PHE A 1 89 ? 22.079 12.829 -28.950 1.00 93.94 89 PHE A O 1
ATOM 658 N N . THR A 1 90 ? 22.272 11.050 -27.602 1.00 97.50 90 THR A N 1
ATOM 659 C CA . THR A 1 90 ? 21.673 10.082 -28.533 1.00 97.50 90 THR A CA 1
ATOM 660 C C . THR A 1 90 ? 20.424 9.468 -27.917 1.00 97.50 90 THR A C 1
ATOM 662 O O . THR A 1 90 ? 20.512 8.746 -26.922 1.00 97.50 90 THR A O 1
ATOM 665 N N . HIS A 1 91 ? 19.273 9.730 -28.537 1.00 97.50 91 HIS A N 1
ATOM 666 C CA . HIS A 1 91 ? 17.950 9.311 -28.072 1.00 97.50 91 HIS A CA 1
ATOM 667 C C . HIS A 1 91 ? 17.248 8.531 -29.184 1.00 97.50 91 HIS A C 1
ATOM 669 O O . HIS A 1 91 ? 17.155 9.036 -30.302 1.00 97.50 91 HIS A O 1
ATOM 675 N N . ILE A 1 92 ? 16.783 7.313 -28.897 1.00 96.62 92 ILE A N 1
ATOM 676 C CA . ILE A 1 92 ? 16.184 6.423 -29.914 1.00 96.62 92 ILE A CA 1
ATOM 677 C C . ILE A 1 92 ? 14.660 6.311 -29.807 1.00 96.62 92 ILE A C 1
ATOM 679 O O . ILE A 1 92 ? 14.014 5.819 -30.726 1.00 96.62 92 ILE A O 1
ATOM 683 N N . GLU A 1 93 ? 14.083 6.802 -28.713 1.00 97.69 93 GLU A N 1
ATOM 684 C CA . GLU A 1 93 ? 12.643 6.827 -28.466 1.00 97.69 93 GLU A CA 1
ATOM 685 C C . GLU A 1 93 ? 12.272 7.993 -27.534 1.00 97.69 93 GLU A C 1
ATOM 687 O O . GLU A 1 93 ? 13.139 8.631 -26.928 1.00 97.69 93 GLU A O 1
ATOM 692 N N . ILE A 1 94 ? 10.973 8.273 -27.402 1.00 98.06 94 ILE A N 1
ATOM 693 C CA . ILE A 1 94 ? 10.476 9.247 -26.425 1.00 98.06 94 ILE A CA 1
ATOM 694 C C . ILE A 1 94 ? 10.533 8.614 -25.033 1.00 98.06 94 ILE A C 1
ATOM 696 O O . ILE A 1 94 ? 9.794 7.678 -24.744 1.00 98.06 94 ILE A O 1
ATOM 700 N N . GLY A 1 95 ? 11.373 9.169 -24.162 1.00 97.50 95 GLY A N 1
ATOM 701 C CA . GLY A 1 95 ? 11.394 8.837 -22.739 1.00 97.50 95 GLY A CA 1
ATOM 702 C C . GLY A 1 95 ? 10.965 9.994 -21.836 1.00 97.50 95 GLY A C 1
ATOM 703 O O . GLY A 1 95 ? 10.412 11.006 -22.264 1.00 97.50 95 GLY A O 1
ATOM 704 N N . TYR A 1 96 ? 11.293 9.853 -20.559 1.00 97.75 96 TYR A N 1
ATOM 705 C CA . TYR A 1 96 ? 10.897 10.715 -19.453 1.00 97.75 96 TYR A CA 1
ATOM 706 C C . TYR A 1 96 ? 12.113 11.154 -18.632 1.00 97.75 96 TYR A C 1
ATOM 708 O O . TYR A 1 96 ? 13.187 10.561 -18.710 1.00 97.75 96 TYR A O 1
ATOM 716 N N . ASN A 1 97 ? 11.936 12.170 -17.790 1.00 97.88 97 ASN A N 1
ATOM 717 C CA . ASN A 1 97 ? 12.884 12.495 -16.725 1.00 97.88 97 ASN A CA 1
ATOM 718 C C . ASN A 1 97 ? 12.340 11.948 -15.403 1.00 97.88 97 ASN A C 1
ATOM 720 O O . ASN A 1 97 ? 11.602 12.642 -14.710 1.00 97.88 97 ASN A O 1
ATOM 724 N N . SER A 1 98 ? 12.663 10.696 -15.080 1.00 97.94 98 SER A N 1
ATOM 725 C CA . SER A 1 98 ? 12.122 10.007 -13.901 1.00 97.94 98 SER A CA 1
ATOM 726 C C . SER A 1 98 ? 13.232 9.270 -13.158 1.00 97.94 98 SER A C 1
ATOM 728 O O . SER A 1 98 ? 13.357 8.046 -13.213 1.00 97.94 98 SER A O 1
ATOM 730 N N . ARG A 1 99 ? 14.093 10.032 -12.485 1.00 97.81 99 ARG A N 1
ATOM 731 C CA . ARG A 1 99 ? 15.279 9.517 -11.788 1.00 97.81 99 ARG A CA 1
ATOM 732 C C . ARG A 1 99 ? 15.099 9.627 -10.278 1.00 97.81 99 ARG A C 1
ATOM 734 O O . ARG A 1 99 ? 14.359 10.474 -9.796 1.00 97.81 99 ARG A O 1
ATOM 741 N N . LEU A 1 100 ? 15.802 8.767 -9.545 1.00 98.31 100 LEU A N 1
ATOM 742 C CA . LEU A 1 100 ? 15.927 8.881 -8.096 1.00 98.31 100 LEU A CA 1
ATOM 743 C C . LEU A 1 100 ? 17.162 9.725 -7.778 1.00 98.31 100 LEU A C 1
ATOM 745 O O . LEU A 1 100 ? 18.275 9.354 -8.156 1.00 98.31 100 LEU A O 1
ATOM 749 N N . ASP A 1 101 ? 16.969 10.834 -7.071 1.00 98.44 101 ASP A N 1
ATOM 750 C CA . ASP A 1 101 ? 18.070 11.708 -6.677 1.00 98.44 101 ASP A CA 1
ATOM 751 C C . ASP A 1 101 ? 19.081 10.976 -5.787 1.00 98.44 101 ASP A C 1
ATOM 753 O O . ASP A 1 101 ? 18.715 10.212 -4.888 1.00 98.44 101 ASP A O 1
ATOM 757 N N . ALA A 1 102 ? 20.370 11.277 -5.965 1.00 98.31 102 ALA A N 1
ATOM 758 C CA . ALA A 1 102 ? 21.446 10.675 -5.175 1.00 98.31 102 ALA A CA 1
ATOM 759 C C . ALA A 1 102 ? 21.282 10.915 -3.661 1.00 98.31 102 ALA A C 1
ATOM 761 O O . ALA A 1 102 ? 21.611 10.042 -2.853 1.00 98.31 102 ALA A O 1
ATOM 762 N N . ILE A 1 103 ? 20.728 12.070 -3.270 1.00 98.31 103 ILE A N 1
ATOM 763 C CA . ILE A 1 103 ? 20.417 12.385 -1.868 1.00 98.31 103 ILE A CA 1
ATOM 764 C C . ILE A 1 103 ? 19.345 11.424 -1.337 1.00 98.31 103 ILE A C 1
ATOM 766 O O . ILE A 1 103 ? 19.534 10.820 -0.280 1.00 98.31 103 ILE A O 1
ATOM 770 N N . GLN A 1 104 ? 18.259 11.217 -2.089 1.00 98.50 104 GLN A N 1
ATOM 771 C CA . GLN A 1 104 ? 17.179 10.311 -1.689 1.00 98.50 104 GLN A CA 1
ATOM 772 C C . GLN A 1 104 ? 17.669 8.859 -1.630 1.00 98.50 104 GLN A C 1
ATOM 774 O O . GLN A 1 104 ? 17.414 8.167 -0.645 1.00 98.50 104 GLN A O 1
ATOM 779 N N . ALA A 1 105 ? 18.448 8.416 -2.623 1.00 98.25 105 ALA A N 1
ATOM 780 C CA . ALA A 1 105 ? 19.060 7.086 -2.642 1.00 98.25 105 ALA A CA 1
ATOM 781 C C . ALA A 1 105 ? 19.990 6.845 -1.436 1.00 98.25 105 ALA A C 1
ATOM 783 O O . ALA A 1 105 ? 19.961 5.773 -0.830 1.00 98.25 105 ALA A O 1
ATOM 784 N N . SER A 1 106 ? 20.775 7.852 -1.038 1.00 97.81 106 SER A N 1
ATOM 785 C CA . SER A 1 106 ? 21.670 7.757 0.123 1.00 97.81 106 SER A CA 1
ATOM 786 C C . SER A 1 106 ? 20.894 7.608 1.435 1.00 97.81 106 SER A C 1
ATOM 788 O O . SER A 1 106 ? 21.232 6.764 2.268 1.00 97.81 106 SER A O 1
ATOM 790 N N . LEU A 1 107 ? 19.814 8.376 1.608 1.00 96.94 107 LEU A N 1
ATOM 791 C CA . LEU A 1 107 ? 18.936 8.277 2.779 1.00 96.94 107 LEU A CA 1
ATOM 792 C C . LEU A 1 107 ? 18.219 6.923 2.841 1.00 96.94 107 LEU A C 1
ATOM 794 O O . LEU A 1 107 ? 18.160 6.301 3.905 1.00 96.94 107 LEU A O 1
ATOM 798 N N . LEU A 1 108 ? 17.720 6.440 1.701 1.00 98.25 108 LEU A N 1
ATOM 799 C CA . LEU A 1 108 ? 17.105 5.118 1.587 1.00 98.25 108 LEU A CA 1
ATOM 800 C C . LEU A 1 108 ? 18.090 4.009 1.961 1.00 98.25 108 LEU A C 1
ATOM 802 O O . LEU A 1 108 ? 17.729 3.125 2.730 1.00 98.25 108 LEU A O 1
ATOM 806 N N . SER A 1 109 ? 19.344 4.087 1.506 1.00 97.81 109 SER A N 1
ATOM 807 C CA . SER A 1 109 ? 20.396 3.121 1.859 1.00 97.81 109 SER A CA 1
ATOM 808 C C . SER A 1 109 ? 20.650 3.050 3.372 1.00 97.81 109 SER A C 1
ATOM 810 O O . SER A 1 109 ? 20.840 1.967 3.926 1.00 97.81 109 SER A O 1
ATOM 812 N N . ILE A 1 110 ? 20.588 4.184 4.081 1.00 97.25 110 ILE A N 1
ATOM 813 C CA . ILE A 1 110 ? 20.702 4.213 5.548 1.00 97.25 110 ILE A CA 1
ATOM 814 C C . ILE A 1 110 ? 19.498 3.531 6.208 1.00 97.25 110 ILE A C 1
ATOM 816 O O . ILE A 1 110 ? 19.687 2.710 7.107 1.00 97.25 110 ILE A O 1
ATOM 820 N N . LYS A 1 111 ? 18.274 3.844 5.764 1.00 96.88 111 LYS A N 1
ATOM 821 C CA . LYS A 1 111 ? 17.044 3.235 6.300 1.00 96.88 111 LYS A CA 1
ATOM 822 C C . LYS A 1 111 ? 16.972 1.734 6.018 1.00 96.88 111 LYS A C 1
ATOM 824 O O . LYS A 1 111 ? 16.594 0.969 6.900 1.00 96.88 111 LYS A O 1
ATOM 829 N N . LEU A 1 112 ? 17.412 1.301 4.836 1.00 97.12 112 LEU A N 1
ATOM 830 C CA . LEU A 1 112 ? 17.389 -0.099 4.416 1.00 97.12 112 LEU A CA 1
ATOM 831 C C . LEU A 1 112 ? 18.173 -1.009 5.377 1.00 97.12 112 LEU A C 1
ATOM 833 O O . LEU A 1 112 ? 17.745 -2.125 5.648 1.00 97.12 112 LEU A O 1
ATOM 837 N N . LYS A 1 113 ? 19.262 -0.515 5.983 1.00 97.94 113 LYS A N 1
ATOM 838 C CA . LYS A 1 113 ? 20.055 -1.265 6.981 1.00 97.94 113 LYS A CA 1
ATOM 839 C C . LYS A 1 113 ? 19.269 -1.646 8.239 1.00 97.94 113 LYS A C 1
ATOM 841 O O . LYS A 1 113 ? 19.626 -2.615 8.899 1.00 97.94 113 LYS A O 1
ATOM 846 N N . LYS A 1 114 ? 18.240 -0.873 8.596 1.00 96.06 114 LYS A N 1
ATOM 847 C CA . LYS A 1 114 ? 17.384 -1.108 9.772 1.00 96.06 114 LYS A CA 1
ATOM 848 C C . LYS A 1 114 ? 16.028 -1.707 9.403 1.00 96.06 114 LYS A C 1
ATOM 850 O O . LYS A 1 114 ? 15.236 -2.007 10.289 1.00 96.06 114 LYS A O 1
ATOM 855 N N . PHE A 1 115 ? 15.777 -1.908 8.111 1.00 96.81 115 PHE A N 1
ATOM 856 C CA . PHE A 1 115 ? 14.450 -2.199 7.590 1.00 96.81 115 PHE A CA 1
ATOM 857 C C . PHE A 1 115 ? 13.813 -3.452 8.194 1.00 96.81 115 PHE A C 1
ATOM 859 O O . PHE A 1 115 ? 12.658 -3.402 8.597 1.00 96.81 115 PHE A O 1
ATOM 866 N N . GLU A 1 116 ? 14.549 -4.559 8.305 1.00 97.00 116 GLU A N 1
ATOM 867 C CA . GLU A 1 116 ? 13.994 -5.796 8.875 1.00 97.00 116 GLU A CA 1
ATOM 868 C C . GLU A 1 116 ? 13.666 -5.656 10.371 1.00 97.00 116 GLU A C 1
ATOM 870 O O . GLU A 1 116 ? 12.653 -6.186 10.827 1.00 97.00 116 GLU A O 1
ATOM 875 N N . ALA A 1 117 ? 14.453 -4.882 11.128 1.00 98.12 117 ALA A N 1
ATOM 876 C CA . ALA A 1 117 ? 14.150 -4.581 12.528 1.00 98.12 117 ALA A CA 1
ATOM 877 C C . ALA A 1 117 ? 12.902 -3.689 12.652 1.00 98.12 117 ALA A C 1
ATOM 879 O O . ALA A 1 117 ? 11.996 -3.994 13.427 1.00 98.12 117 ALA A O 1
ATOM 880 N N . ASP A 1 118 ? 12.811 -2.637 11.834 1.00 97.56 118 ASP A N 1
ATOM 881 C CA . ASP A 1 118 ? 11.639 -1.755 11.775 1.00 97.56 118 ASP A CA 1
ATOM 882 C C . ASP A 1 118 ? 10.378 -2.521 11.337 1.00 97.56 118 ASP A C 1
ATOM 884 O O . ASP A 1 118 ? 9.284 -2.300 11.862 1.00 97.56 118 ASP A O 1
ATOM 888 N N . MET A 1 119 ? 10.524 -3.462 10.400 1.00 98.06 119 MET A N 1
ATOM 889 C CA . MET A 1 119 ? 9.444 -4.335 9.953 1.00 98.06 119 MET A CA 1
ATOM 890 C C . MET A 1 119 ? 8.971 -5.251 11.083 1.00 98.06 119 MET A C 1
ATOM 892 O O . MET A 1 119 ? 7.765 -5.371 11.283 1.00 98.06 119 MET A O 1
ATOM 896 N N . ALA A 1 120 ? 9.881 -5.851 11.856 1.00 98.31 120 ALA A N 1
ATOM 897 C CA . ALA A 1 120 ? 9.529 -6.685 13.006 1.00 98.31 120 ALA A CA 1
ATOM 898 C C . ALA A 1 120 ? 8.756 -5.901 14.082 1.00 98.31 120 ALA A C 1
ATOM 900 O O . ALA A 1 120 ? 7.727 -6.374 14.563 1.00 98.31 120 ALA A O 1
ATOM 901 N N . LEU A 1 121 ? 9.184 -4.674 14.398 1.00 98.50 121 LEU A N 1
ATOM 902 C CA . LEU A 1 121 ? 8.455 -3.787 15.313 1.00 98.50 121 LEU A CA 1
ATOM 903 C C . LEU A 1 121 ? 7.052 -3.461 14.787 1.00 98.50 121 LEU A C 1
ATOM 905 O O . LEU A 1 121 ? 6.071 -3.512 15.524 1.00 98.50 121 LEU A O 1
ATOM 909 N N . ARG A 1 122 ? 6.928 -3.203 13.483 1.00 98.31 122 ARG A N 1
ATOM 910 C CA . ARG A 1 122 ? 5.629 -2.989 12.838 1.00 98.31 122 ARG A CA 1
ATOM 911 C C . ARG A 1 122 ? 4.723 -4.229 12.911 1.00 98.31 122 ARG A C 1
ATOM 913 O O . ARG A 1 122 ? 3.525 -4.071 13.132 1.00 98.31 122 ARG A O 1
ATOM 920 N N . GLN A 1 123 ? 5.267 -5.445 12.764 1.00 98.50 123 GLN A N 1
ATOM 921 C CA . GLN A 1 123 ? 4.501 -6.687 12.973 1.00 98.50 123 GLN A CA 1
ATOM 922 C C . GLN A 1 123 ? 4.001 -6.799 14.417 1.00 98.50 123 GLN A C 1
ATOM 924 O O . GLN A 1 123 ? 2.860 -7.196 14.641 1.00 98.50 123 GLN A O 1
ATOM 929 N N . GLN A 1 124 ? 4.839 -6.433 15.390 1.00 98.75 124 GLN A N 1
ATOM 930 C CA . GLN A 1 124 ? 4.467 -6.462 16.802 1.00 98.75 124 GLN A CA 1
ATOM 931 C C . GLN A 1 124 ? 3.304 -5.504 17.094 1.00 98.75 124 GLN A C 1
ATOM 933 O O . GLN A 1 124 ? 2.344 -5.898 17.750 1.00 98.75 124 GLN A O 1
ATOM 938 N N . VAL A 1 125 ? 3.339 -4.292 16.533 1.00 98.81 125 VAL A N 1
ATOM 939 C CA . VAL A 1 125 ? 2.231 -3.330 16.633 1.00 98.81 125 VAL A CA 1
ATOM 940 C C . VAL A 1 125 ? 0.932 -3.897 16.060 1.00 98.81 125 VAL A C 1
ATOM 942 O O . VAL A 1 125 ? -0.117 -3.796 16.693 1.00 98.81 125 VAL A O 1
ATOM 945 N N . ALA A 1 126 ? 0.988 -4.531 14.884 1.00 98.69 126 ALA A N 1
ATOM 946 C CA . ALA A 1 126 ? -0.184 -5.174 14.293 1.00 98.69 126 ALA A CA 1
ATOM 947 C C . ALA A 1 126 ? -0.737 -6.300 15.186 1.00 98.69 126 ALA A C 1
ATOM 949 O O . ALA A 1 126 ? -1.948 -6.416 15.337 1.00 98.69 126 ALA A O 1
ATOM 950 N N . LYS A 1 127 ? 0.140 -7.080 15.832 1.00 98.56 127 LYS A N 1
ATOM 951 C CA . LYS A 1 127 ? -0.253 -8.141 16.769 1.00 98.56 127 LYS A CA 1
ATOM 952 C C . LYS A 1 127 ? -0.946 -7.595 18.020 1.00 98.56 127 LYS A C 1
ATOM 954 O O . LYS A 1 127 ? -1.896 -8.213 18.494 1.00 98.56 127 LYS A O 1
ATOM 959 N N . TRP A 1 128 ? -0.496 -6.457 18.552 1.00 98.81 128 TRP A N 1
ATOM 960 C CA . TRP A 1 128 ? -1.191 -5.790 19.658 1.00 98.81 128 TRP A CA 1
ATOM 961 C C . TRP A 1 128 ? -2.604 -5.377 19.252 1.00 98.81 128 TRP A C 1
ATOM 963 O O . TRP A 1 128 ? -3.554 -5.701 19.958 1.00 98.81 128 TRP A O 1
ATOM 973 N N . TYR A 1 129 ? -2.760 -4.756 18.077 1.00 98.81 129 TYR A N 1
ATOM 974 C CA . TYR A 1 129 ? -4.087 -4.428 17.557 1.00 98.81 129 TYR A CA 1
ATOM 975 C C . TYR A 1 129 ? -4.971 -5.666 17.374 1.00 98.81 129 TYR A C 1
ATOM 977 O O . TYR A 1 129 ? -6.136 -5.620 17.761 1.00 98.81 129 TYR A O 1
ATOM 985 N N . ASP A 1 130 ? -4.444 -6.761 16.814 1.00 98.44 130 ASP A N 1
ATOM 986 C CA . ASP A 1 130 ? -5.204 -8.008 16.651 1.00 98.44 130 ASP A CA 1
ATOM 987 C C . ASP A 1 130 ? -5.735 -8.519 17.996 1.00 98.44 130 ASP A C 1
ATOM 989 O O . ASP A 1 130 ? -6.894 -8.909 18.096 1.00 98.44 130 ASP A O 1
ATOM 993 N N . GLY A 1 131 ? -4.886 -8.507 19.030 1.00 98.12 131 GLY A N 1
ATOM 994 C CA . GLY A 1 131 ? -5.255 -8.946 20.372 1.00 98.12 131 GLY A CA 1
ATOM 995 C C . GLY A 1 131 ? -6.327 -8.053 20.990 1.00 98.12 131 GLY A C 1
ATOM 996 O O . GLY A 1 131 ? -7.373 -8.549 21.403 1.00 98.12 131 GLY A O 1
ATOM 997 N N . CYS A 1 132 ? -6.102 -6.738 21.000 1.00 98.06 132 CYS A N 1
ATOM 998 C CA . CYS A 1 132 ? -7.018 -5.774 21.611 1.00 98.06 132 CYS A CA 1
ATOM 999 C C . CYS A 1 132 ? -8.382 -5.685 20.909 1.00 98.06 132 CYS A C 1
ATOM 1001 O O . CYS A 1 132 ? -9.365 -5.338 21.556 1.00 98.06 132 CYS A O 1
ATOM 1003 N N . LEU A 1 133 ? -8.447 -5.955 19.602 1.00 98.25 133 LEU A N 1
ATOM 1004 C CA . LEU A 1 133 ? -9.677 -5.849 18.809 1.00 98.25 133 LEU A CA 1
ATOM 1005 C C . LEU A 1 133 ? -10.374 -7.197 18.575 1.00 98.25 133 LEU A C 1
ATOM 1007 O O . LEU A 1 133 ? -11.407 -7.219 17.908 1.00 98.25 133 LEU A O 1
ATOM 1011 N N . SER A 1 134 ? -9.837 -8.298 19.109 1.00 95.88 134 SER A N 1
ATOM 1012 C CA . SER A 1 134 ? -10.337 -9.659 18.858 1.00 95.88 134 SER A CA 1
ATOM 1013 C C . SER A 1 134 ? -11.806 -9.872 19.246 1.00 95.88 134 SER A C 1
ATOM 1015 O O . SER A 1 134 ? -12.521 -10.556 18.519 1.00 95.88 134 SER A O 1
ATOM 1017 N N . ASP A 1 135 ? -12.261 -9.229 20.325 1.00 92.00 135 ASP A N 1
ATOM 1018 C CA . ASP A 1 135 ? -13.641 -9.298 20.830 1.00 92.00 135 ASP A CA 1
ATOM 1019 C C . ASP A 1 135 ? -14.476 -8.046 20.482 1.00 92.00 135 ASP A C 1
ATOM 1021 O O . ASP A 1 135 ? -15.494 -7.769 21.116 1.00 92.00 135 ASP A O 1
ATOM 1025 N N . SER A 1 136 ? -14.035 -7.248 19.502 1.00 96.12 136 SER A N 1
ATOM 1026 C CA . SER A 1 136 ? -14.731 -6.028 19.066 1.00 96.12 136 SER A CA 1
ATOM 1027 C C . SER A 1 136 ? -15.518 -6.233 17.768 1.00 96.12 136 SER A C 1
ATOM 1029 O O . SER A 1 136 ? -15.275 -7.177 17.019 1.00 96.12 136 SER A O 1
ATOM 1031 N N . ASP A 1 137 ? -16.400 -5.286 17.438 1.00 96.38 137 ASP A N 1
ATOM 1032 C CA . ASP A 1 137 ? -17.108 -5.255 16.147 1.00 96.38 137 ASP A CA 1
ATOM 1033 C C . ASP A 1 137 ? -16.199 -4.851 14.963 1.00 96.38 137 ASP A C 1
ATOM 1035 O O . ASP A 1 137 ? -16.628 -4.833 13.804 1.00 96.38 137 ASP A O 1
ATOM 1039 N N . ALA A 1 138 ? -14.936 -4.490 15.224 1.00 97.69 138 ALA A N 1
ATOM 1040 C CA . ALA A 1 138 ? -13.984 -4.122 14.188 1.00 97.69 138 ALA A CA 1
ATOM 1041 C C . ALA A 1 138 ? -13.402 -5.366 13.505 1.00 97.69 138 ALA A C 1
ATOM 1043 O O . ALA A 1 138 ? -12.733 -6.193 14.119 1.00 97.69 138 ALA A O 1
ATOM 1044 N N . ILE A 1 139 ? -13.565 -5.449 12.186 1.00 97.94 139 ILE A N 1
ATOM 1045 C CA . ILE A 1 139 ? -12.938 -6.499 11.381 1.00 97.94 139 ILE A CA 1
ATOM 1046 C C . ILE A 1 139 ? -11.487 -6.088 11.120 1.00 97.94 139 ILE A C 1
ATOM 1048 O O . ILE A 1 139 ? -11.228 -5.101 10.423 1.00 97.94 139 ILE A O 1
ATOM 1052 N N . THR A 1 140 ? -10.537 -6.842 11.668 1.00 98.19 140 THR A N 1
ATOM 1053 C CA . THR A 1 140 ? -9.098 -6.598 11.509 1.00 98.19 140 THR A CA 1
ATOM 1054 C C . THR A 1 140 ? -8.581 -7.037 10.127 1.00 98.19 140 THR A C 1
ATOM 1056 O O . THR A 1 140 ? -9.235 -7.823 9.431 1.00 98.19 140 THR A O 1
ATOM 1059 N N . PRO A 1 141 ? -7.418 -6.523 9.668 1.00 97.38 141 PRO A N 1
ATOM 1060 C CA . PRO A 1 141 ? -6.846 -6.927 8.387 1.00 97.38 141 PRO A CA 1
ATOM 1061 C C . PRO A 1 141 ? -6.574 -8.435 8.333 1.00 97.38 141 PRO A C 1
ATOM 1063 O O . PRO A 1 141 ? -6.049 -9.011 9.284 1.00 97.38 141 PRO A O 1
ATOM 1066 N N . GLY A 1 142 ? -6.823 -9.068 7.186 1.00 95.94 142 GLY A N 1
ATOM 1067 C CA . GLY A 1 142 ? -6.444 -10.464 6.961 1.00 95.94 142 GLY A CA 1
ATOM 1068 C C . GLY A 1 142 ? -4.924 -10.688 6.954 1.00 95.94 142 GLY A C 1
ATOM 1069 O O . GLY A 1 142 ? -4.121 -9.758 6.812 1.00 95.94 142 GLY A O 1
ATOM 1070 N N . ARG A 1 143 ? -4.508 -11.951 7.078 1.00 94.94 143 ARG A N 1
ATOM 1071 C CA . ARG A 1 143 ? -3.108 -12.385 6.934 1.00 94.94 143 ARG A CA 1
ATOM 1072 C C . ARG A 1 143 ? -2.951 -13.224 5.665 1.00 94.94 143 ARG A C 1
ATOM 1074 O O . ARG A 1 143 ? -3.894 -13.930 5.309 1.00 94.94 143 ARG A O 1
ATOM 1081 N N . PRO A 1 144 ? -1.819 -13.119 4.948 1.00 94.31 144 PRO A N 1
ATOM 1082 C CA . PRO A 1 144 ? -1.584 -13.988 3.803 1.00 94.31 144 PRO A CA 1
ATOM 1083 C C . PRO A 1 144 ? -1.503 -15.447 4.269 1.00 94.31 144 PRO A C 1
ATOM 1085 O O . PRO A 1 144 ? -1.057 -15.707 5.386 1.00 94.31 144 PRO A O 1
ATOM 1088 N N . LYS A 1 145 ? -1.912 -16.396 3.415 1.00 90.81 145 LYS A N 1
ATOM 1089 C CA . LYS A 1 145 ? -1.836 -17.840 3.721 1.00 90.81 145 LYS A CA 1
ATOM 1090 C C . LYS A 1 145 ? -0.406 -18.273 4.067 1.00 90.81 145 LYS A C 1
ATOM 1092 O O . LYS A 1 145 ? -0.210 -19.069 4.978 1.00 90.81 145 LYS A O 1
ATOM 1097 N N . ALA A 1 146 ? 0.573 -17.723 3.350 1.00 93.62 146 ALA A N 1
ATOM 1098 C CA . ALA A 1 146 ? 1.998 -17.887 3.596 1.00 93.62 146 ALA A CA 1
ATOM 1099 C C . ALA A 1 146 ? 2.733 -16.569 3.309 1.00 93.62 146 ALA A C 1
ATOM 1101 O O . ALA A 1 146 ? 2.343 -15.813 2.417 1.00 93.62 146 ALA A O 1
ATOM 1102 N N . GLY A 1 147 ? 3.813 -16.303 4.042 1.00 95.38 147 GLY A N 1
ATOM 1103 C CA . GLY A 1 147 ? 4.628 -15.098 3.887 1.00 95.38 147 GLY A CA 1
ATOM 1104 C C . GLY A 1 147 ? 4.312 -14.007 4.910 1.00 95.38 147 GLY A C 1
ATOM 1105 O O . GLY A 1 147 ? 4.079 -14.290 6.085 1.00 95.38 147 GLY A O 1
ATOM 1106 N N . ARG A 1 148 ? 4.376 -12.737 4.493 1.00 97.56 148 ARG A N 1
ATOM 1107 C CA . ARG A 1 148 ? 4.393 -11.581 5.406 1.00 97.56 148 ARG A CA 1
ATOM 1108 C C . ARG A 1 148 ? 3.587 -10.407 4.865 1.00 97.56 148 ARG A C 1
ATOM 1110 O O . ARG A 1 148 ? 3.795 -9.971 3.738 1.00 97.56 148 ARG A O 1
ATOM 1117 N N . HIS A 1 149 ? 2.736 -9.835 5.713 1.00 98.44 149 HIS A N 1
ATOM 1118 C CA . HIS A 1 149 ? 2.059 -8.562 5.462 1.00 98.44 149 HIS A CA 1
ATOM 1119 C C . HIS A 1 149 ? 2.993 -7.397 5.835 1.00 98.44 149 HIS A C 1
ATOM 1121 O O . HIS A 1 149 ? 3.520 -7.381 6.940 1.00 98.44 149 HIS A O 1
ATOM 1127 N N . ALA A 1 150 ? 3.202 -6.398 4.973 1.00 98.19 150 ALA A N 1
ATOM 1128 C CA . ALA A 1 150 ? 4.106 -5.272 5.276 1.00 98.19 150 ALA A CA 1
ATOM 1129 C C . ALA A 1 150 ? 3.502 -4.213 6.218 1.00 98.19 150 ALA A C 1
ATOM 1131 O O . ALA A 1 150 ? 4.226 -3.404 6.789 1.00 98.19 150 ALA A O 1
ATOM 1132 N N . PHE A 1 151 ? 2.173 -4.195 6.350 1.00 98.44 151 PHE A N 1
ATOM 1133 C CA . PHE A 1 151 ? 1.401 -3.246 7.167 1.00 98.44 151 PHE A CA 1
ATOM 1134 C C . PHE A 1 151 ? 1.766 -1.794 6.884 1.00 98.44 151 PHE A C 1
ATOM 1136 O O . PHE A 1 151 ? 1.960 -0.990 7.800 1.00 98.44 151 PHE A O 1
ATOM 1143 N N . ASN A 1 152 ? 1.842 -1.440 5.600 1.00 98.31 152 ASN A N 1
ATOM 1144 C CA . ASN A 1 152 ? 1.928 -0.036 5.224 1.00 98.31 152 ASN A CA 1
ATOM 1145 C C . ASN A 1 152 ? 0.757 0.746 5.823 1.00 98.31 152 ASN A C 1
ATOM 1147 O O . ASN A 1 152 ? 0.956 1.874 6.257 1.00 98.31 152 ASN A O 1
ATOM 1151 N N . LEU A 1 153 ? -0.420 0.117 5.906 1.00 98.25 153 LEU A N 1
ATOM 1152 C CA . LEU A 1 153 ? -1.531 0.549 6.747 1.00 98.25 153 LEU A CA 1
ATOM 1153 C C . LEU A 1 153 ? -2.050 -0.634 7.582 1.00 98.25 153 LEU A C 1
ATOM 1155 O O . LEU A 1 153 ? -1.962 -1.787 7.157 1.00 98.25 153 LEU A O 1
ATOM 1159 N N . TYR A 1 154 ? -2.596 -0.332 8.762 1.00 98.62 154 TYR A N 1
ATOM 1160 C CA . TYR A 1 154 ? -3.411 -1.254 9.551 1.00 98.62 154 TYR A CA 1
ATOM 1161 C C . TYR A 1 154 ? -4.867 -0.819 9.403 1.00 98.62 154 TYR A C 1
ATOM 1163 O O . TYR A 1 154 ? -5.316 0.119 10.063 1.00 98.62 154 TYR A O 1
ATOM 1171 N N . THR A 1 155 ? -5.573 -1.433 8.457 1.00 98.50 155 THR A N 1
ATOM 1172 C CA . THR A 1 155 ? -6.908 -1.002 8.034 1.00 98.50 155 THR A CA 1
ATOM 1173 C C . THR A 1 155 ? -7.977 -1.940 8.570 1.00 98.50 155 THR A C 1
ATOM 1175 O O . THR A 1 155 ? -8.079 -3.081 8.128 1.00 98.50 155 THR A O 1
ATOM 1178 N N . ILE A 1 156 ? -8.789 -1.442 9.499 1.00 98.31 156 ILE A N 1
ATOM 1179 C CA . ILE A 1 156 ? -9.976 -2.147 9.982 1.00 98.31 156 ILE A CA 1
ATOM 1180 C C . ILE A 1 156 ? -11.175 -1.851 9.077 1.00 98.31 156 ILE A C 1
ATOM 1182 O O . ILE A 1 156 ? -11.196 -0.826 8.386 1.00 98.31 156 ILE A O 1
ATOM 1186 N N . ARG A 1 157 ? -12.191 -2.715 9.113 1.00 97.81 157 ARG A N 1
ATOM 1187 C CA . ARG A 1 157 ? -13.540 -2.398 8.623 1.00 97.81 157 ARG A CA 1
ATOM 1188 C C . ARG A 1 157 ? -14.506 -2.290 9.792 1.00 97.81 157 ARG A C 1
ATOM 1190 O O . ARG A 1 157 ? -14.433 -3.089 10.722 1.00 97.81 157 ARG A O 1
ATOM 1197 N N . HIS A 1 158 ? -15.416 -1.326 9.726 1.00 97.44 158 HIS A N 1
ATOM 1198 C CA . HIS A 1 158 ? -16.457 -1.148 10.730 1.00 97.44 158 HIS A CA 1
ATOM 1199 C C . HIS A 1 158 ? -17.704 -0.505 10.120 1.00 97.44 158 HIS A C 1
ATOM 1201 O O . HIS A 1 158 ? -17.594 0.452 9.355 1.00 97.44 158 HIS A O 1
ATOM 1207 N N . ALA A 1 159 ? -18.897 -0.971 10.501 1.00 96.31 159 ALA A N 1
ATOM 1208 C CA . ALA A 1 159 ? -20.160 -0.441 9.975 1.00 96.31 159 ALA A CA 1
ATOM 1209 C C . ALA A 1 159 ? -20.382 1.042 10.334 1.00 96.31 159 ALA A C 1
ATOM 1211 O O . ALA A 1 159 ? -20.996 1.791 9.581 1.00 96.31 159 ALA A O 1
ATOM 1212 N N . ARG A 1 160 ? -19.845 1.489 11.478 1.00 95.94 160 ARG A N 1
ATOM 1213 C CA . ARG A 1 160 ? -19.919 2.884 11.955 1.00 95.94 160 ARG A CA 1
ATOM 1214 C C . ARG A 1 160 ? -18.608 3.647 11.728 1.00 95.94 160 ARG A C 1
ATOM 1216 O O . ARG A 1 160 ? -18.178 4.409 12.589 1.00 95.94 160 ARG A O 1
ATOM 1223 N N . ARG A 1 161 ? -17.936 3.407 10.596 1.00 96.25 161 ARG A N 1
ATOM 1224 C CA . ARG A 1 161 ? -16.597 3.940 10.271 1.00 96.25 161 ARG A CA 1
ATOM 1225 C C . ARG A 1 161 ? -16.456 5.439 10.526 1.00 96.25 161 ARG A C 1
ATOM 1227 O O . ARG A 1 161 ? -15.481 5.863 11.141 1.00 96.25 161 ARG A O 1
ATOM 1234 N N . ASP A 1 162 ? -17.410 6.240 10.055 1.00 96.44 162 ASP A N 1
ATOM 1235 C CA . ASP A 1 162 ? -17.333 7.701 10.163 1.00 96.44 162 ASP A CA 1
ATOM 1236 C C . ASP A 1 162 ? -17.453 8.184 11.615 1.00 96.44 162 ASP A C 1
ATOM 1238 O O . ASP A 1 162 ? -16.682 9.054 12.019 1.00 96.44 162 ASP A O 1
ATOM 1242 N N . ALA A 1 163 ? -18.324 7.559 12.417 1.00 96.88 163 ALA A N 1
ATOM 1243 C CA . ALA A 1 163 ? -18.441 7.839 13.849 1.00 96.88 163 ALA A CA 1
ATOM 1244 C C . ALA A 1 163 ? -17.159 7.452 14.608 1.00 96.88 163 ALA A C 1
ATOM 1246 O O . ALA A 1 163 ? -16.666 8.233 15.420 1.00 96.88 163 ALA A O 1
ATOM 1247 N N . LEU A 1 164 ? -16.556 6.298 14.286 1.00 97.06 164 LEU A N 1
ATOM 1248 C CA . LEU A 1 164 ? -15.259 5.909 14.854 1.00 97.06 164 LEU A CA 1
ATOM 1249 C C . LEU A 1 164 ? -14.164 6.921 14.509 1.00 97.06 164 LEU A C 1
ATOM 1251 O O . LEU A 1 164 ? -13.364 7.301 15.363 1.00 97.06 164 LEU A O 1
ATOM 1255 N N . ARG A 1 165 ? -14.119 7.374 13.251 1.00 97.56 165 ARG A N 1
ATOM 1256 C CA . ARG A 1 165 ? -13.150 8.381 12.807 1.00 97.56 165 ARG A CA 1
ATOM 1257 C C . ARG A 1 165 ? -13.317 9.688 13.579 1.00 97.56 165 ARG A C 1
ATOM 1259 O O . ARG A 1 165 ? -12.313 10.280 13.972 1.00 97.56 165 ARG A O 1
ATOM 1266 N N . GLU A 1 166 ? -14.550 10.137 13.791 1.00 97.94 166 GLU A N 1
ATOM 1267 C CA . GLU A 1 166 ? -14.848 11.331 14.584 1.00 97.94 166 GLU A CA 1
ATOM 1268 C C . GLU A 1 166 ? -14.412 11.162 16.047 1.00 97.94 166 GLU A C 1
ATOM 1270 O O . GLU A 1 166 ? -13.693 12.016 16.566 1.00 97.94 166 GLU A O 1
ATOM 1275 N N . ALA A 1 167 ? -14.740 10.034 16.684 1.00 98.19 167 ALA A N 1
ATOM 1276 C CA . ALA A 1 167 ? -14.330 9.738 18.058 1.00 98.19 167 ALA A CA 1
ATOM 1277 C C . ALA A 1 167 ? -12.798 9.724 18.217 1.00 98.19 167 ALA A C 1
ATOM 1279 O O . ALA A 1 167 ? -12.251 10.368 19.117 1.00 98.19 167 ALA A O 1
ATOM 1280 N N . LEU A 1 168 ? -12.084 9.064 17.297 1.00 98.38 168 LEU A N 1
ATOM 1281 C CA . LEU A 1 168 ? -10.618 9.043 17.269 1.00 98.38 168 LEU A CA 1
ATOM 1282 C C . LEU A 1 168 ? -10.032 10.443 17.035 1.00 98.38 168 LEU A C 1
ATOM 1284 O O . LEU A 1 168 ? -9.062 10.819 17.694 1.00 98.38 168 LEU A O 1
ATOM 1288 N N . THR A 1 169 ? -10.644 11.246 16.162 1.00 98.25 169 THR A N 1
ATOM 1289 C CA . THR A 1 169 ? -10.211 12.628 15.896 1.00 98.25 169 THR A CA 1
ATOM 1290 C C . THR A 1 169 ? -10.375 13.508 17.134 1.00 98.25 169 THR A C 1
ATOM 1292 O O . THR A 1 169 ? -9.431 14.196 17.517 1.00 98.25 169 THR A O 1
ATOM 1295 N N . THR A 1 170 ? -11.524 13.437 17.812 1.00 98.19 170 THR A N 1
ATOM 1296 C CA . THR A 1 170 ? -11.786 14.144 19.079 1.00 98.19 170 THR A CA 1
ATOM 1297 C C . THR A 1 170 ? -10.788 13.744 20.165 1.00 98.19 170 THR A C 1
ATOM 1299 O O . THR A 1 170 ? -10.342 14.573 20.957 1.00 98.19 170 THR A O 1
ATOM 1302 N N . ALA A 1 171 ? -10.357 12.484 20.160 1.00 98.06 171 ALA A N 1
ATOM 1303 C CA . ALA A 1 171 ? -9.302 11.988 21.029 1.00 98.06 171 ALA A CA 1
ATOM 1304 C C . ALA A 1 171 ? -7.874 12.314 20.540 1.00 98.06 171 ALA A C 1
ATOM 1306 O O . ALA A 1 171 ? -6.911 11.794 21.103 1.00 98.06 171 ALA A O 1
ATOM 1307 N N . ASN A 1 172 ? -7.682 13.169 19.532 1.00 98.19 172 ASN A N 1
ATOM 1308 C CA . ASN A 1 172 ? -6.374 13.506 18.954 1.00 98.19 172 ASN A CA 1
ATOM 1309 C C . ASN A 1 172 ? -5.587 12.276 18.460 1.00 98.19 172 ASN A C 1
ATOM 1311 O O . ASN A 1 172 ? -4.381 12.154 18.691 1.00 98.19 172 ASN A O 1
ATOM 1315 N N . ILE A 1 173 ? -6.271 11.336 17.807 1.00 98.44 173 ILE A N 1
ATOM 1316 C CA . ILE A 1 173 ? -5.668 10.172 17.156 1.00 98.44 173 ILE A CA 1
ATOM 1317 C C . ILE A 1 173 ? -5.838 10.320 15.648 1.00 98.44 173 ILE A C 1
ATOM 1319 O O . ILE A 1 173 ? -6.949 10.330 15.120 1.00 98.44 173 ILE A O 1
ATOM 1323 N N . GLY A 1 174 ? -4.707 10.420 14.949 1.00 97.12 174 GLY A N 1
ATOM 1324 C CA . GLY A 1 174 ? -4.687 10.468 13.493 1.00 97.12 174 GLY A CA 1
ATOM 1325 C C . GLY A 1 174 ? -5.172 9.153 12.891 1.00 97.12 174 GLY A C 1
ATOM 1326 O O . GLY A 1 174 ? -4.764 8.075 13.313 1.00 97.12 174 GLY A O 1
ATOM 1327 N N . THR A 1 175 ? -6.018 9.241 11.874 1.00 97.69 175 THR A N 1
ATOM 1328 C CA . THR A 1 175 ? -6.470 8.093 11.083 1.00 97.69 175 THR A CA 1
ATOM 1329 C C . THR A 1 175 ? -6.349 8.418 9.603 1.00 97.69 175 THR A C 1
ATOM 1331 O O . THR A 1 175 ? -6.227 9.583 9.220 1.00 97.69 175 THR A O 1
ATOM 1334 N N . ASN A 1 176 ? -6.366 7.390 8.757 1.00 94.62 176 ASN A N 1
ATOM 1335 C CA . ASN A 1 176 ? -6.369 7.575 7.311 1.00 94.62 176 ASN A CA 1
ATOM 1336 C C . ASN A 1 176 ? -7.548 6.839 6.668 1.00 94.62 176 ASN A C 1
ATOM 1338 O O . ASN A 1 176 ? -7.811 5.670 6.957 1.00 94.62 176 ASN A O 1
ATOM 1342 N N . GLN A 1 177 ? -8.239 7.527 5.764 1.00 91.31 177 GLN A N 1
ATOM 1343 C CA . GLN A 1 177 ? -9.290 6.970 4.925 1.00 91.31 177 GLN A CA 1
ATOM 1344 C C . GLN A 1 177 ? -8.711 6.692 3.531 1.00 91.31 177 GLN A C 1
ATOM 1346 O O . GLN A 1 177 ? -8.855 7.489 2.608 1.00 91.31 177 GLN A O 1
ATOM 1351 N N . CYS A 1 178 ? -8.036 5.555 3.377 1.00 87.31 178 CYS A N 1
ATOM 1352 C CA . CYS A 1 178 ? -7.631 5.032 2.071 1.00 87.31 178 CYS A CA 1
ATOM 1353 C C . CYS A 1 178 ? -8.613 3.918 1.672 1.00 87.31 178 CYS A C 1
ATOM 1355 O O . CYS A 1 178 ? -8.543 2.832 2.235 1.00 87.31 178 CYS A O 1
ATOM 1357 N N . TYR A 1 179 ? -9.578 4.142 0.778 1.00 93.94 179 TYR A N 1
ATOM 1358 C CA . TYR A 1 179 ? -9.911 5.383 0.055 1.00 93.94 179 TYR A CA 1
ATOM 1359 C C . TYR A 1 179 ? -11.406 5.707 0.208 1.00 93.94 179 TYR A C 1
ATOM 1361 O O . TYR A 1 179 ? -12.201 4.779 0.338 1.00 93.94 179 TYR A O 1
ATOM 1369 N N . PRO A 1 180 ? -11.815 6.991 0.183 1.00 91.31 180 PRO A N 1
ATOM 1370 C CA . PRO A 1 180 ? -13.215 7.383 0.383 1.00 91.31 180 PRO A CA 1
ATOM 1371 C C . PRO A 1 180 ? -14.144 6.991 -0.774 1.00 91.31 180 PRO A C 1
ATOM 1373 O O . PRO A 1 180 ? -15.350 6.918 -0.575 1.00 91.31 180 PRO A O 1
ATOM 1376 N N . ALA A 1 181 ? -13.601 6.757 -1.971 1.00 94.38 181 ALA A N 1
ATOM 1377 C CA . ALA A 1 181 ? -14.350 6.316 -3.143 1.00 94.38 181 ALA A CA 1
ATOM 1378 C C . ALA A 1 181 ? -13.460 5.476 -4.067 1.00 94.38 181 ALA A C 1
ATOM 1380 O O . ALA A 1 181 ? -12.258 5.739 -4.190 1.00 94.38 181 ALA A O 1
ATOM 1381 N N . GLY A 1 182 ? -14.059 4.493 -4.740 1.00 96.31 182 GLY A N 1
ATOM 1382 C CA . GLY A 1 182 ? -13.380 3.681 -5.743 1.00 96.31 182 GLY A CA 1
ATOM 1383 C C . GLY A 1 182 ? -13.026 4.485 -6.995 1.00 96.31 182 GLY A C 1
ATOM 1384 O O . GLY A 1 182 ? -13.676 5.479 -7.315 1.00 96.31 182 GLY A O 1
ATOM 1385 N N . LEU A 1 183 ? -12.014 4.028 -7.742 1.00 97.12 183 LEU A N 1
ATOM 1386 C CA . LEU A 1 183 ? -11.591 4.686 -8.988 1.00 97.12 183 LEU A CA 1
ATOM 1387 C C . LEU A 1 183 ? -12.739 4.811 -9.999 1.00 97.12 183 LEU A C 1
ATOM 1389 O O . LEU A 1 183 ? -12.861 5.841 -10.650 1.00 97.12 183 LEU A O 1
ATOM 1393 N N . HIS A 1 184 ? -13.616 3.809 -10.071 1.00 97.06 184 HIS A N 1
ATOM 1394 C CA . HIS A 1 184 ? -14.754 3.780 -10.991 1.00 97.06 184 HIS A CA 1
ATOM 1395 C C . HIS A 1 184 ? -15.766 4.928 -10.795 1.00 97.06 184 HIS A C 1
ATOM 1397 O O . HIS A 1 184 ? -16.485 5.254 -11.732 1.00 97.06 184 HIS A O 1
ATOM 1403 N N . LEU A 1 185 ? -15.783 5.584 -9.626 1.00 96.94 185 LEU A N 1
ATOM 1404 C CA . LEU A 1 185 ? -16.647 6.740 -9.338 1.00 96.94 185 LEU A CA 1
ATOM 1405 C C . LEU A 1 185 ? -15.905 8.084 -9.396 1.00 96.94 185 LEU A C 1
ATOM 1407 O O . LEU A 1 185 ? -16.516 9.140 -9.229 1.00 96.94 185 LEU A O 1
ATOM 1411 N N . GLN A 1 186 ? -14.588 8.082 -9.619 1.00 97.25 186 GLN A N 1
ATOM 1412 C CA . GLN A 1 186 ? -13.822 9.321 -9.736 1.00 97.25 186 GLN A CA 1
ATOM 1413 C C . GLN A 1 186 ? -14.184 10.044 -11.035 1.00 97.25 186 GLN A C 1
ATOM 1415 O O . GLN A 1 186 ? -14.257 9.439 -12.104 1.00 97.25 186 GLN A O 1
ATOM 1420 N N . GLN A 1 187 ? -14.332 11.369 -10.966 1.00 97.19 187 GLN A N 1
ATOM 1421 C CA . GLN A 1 187 ? -14.779 12.189 -12.098 1.00 97.19 187 GLN A CA 1
ATOM 1422 C C . GLN A 1 187 ? -13.917 12.009 -13.359 1.00 97.19 187 GLN A C 1
ATOM 1424 O O . GLN A 1 187 ? -14.445 11.998 -14.471 1.00 97.19 187 GLN A O 1
ATOM 1429 N N . VAL A 1 188 ? -12.606 11.830 -13.185 1.00 97.44 188 VAL A N 1
ATOM 1430 C CA . VAL A 1 188 ? -11.640 11.576 -14.267 1.00 97.44 188 VAL A CA 1
ATOM 1431 C C . VAL A 1 188 ? -11.957 10.305 -15.067 1.00 97.44 188 VAL A C 1
ATOM 1433 O O . VAL A 1 188 ? -11.673 10.263 -16.259 1.00 97.44 188 VAL A O 1
ATOM 1436 N N . TYR A 1 189 ? -12.603 9.306 -14.463 1.00 97.69 189 TYR A N 1
ATOM 1437 C CA . TYR A 1 189 ? -12.943 8.032 -15.103 1.00 97.69 189 TYR A CA 1
ATOM 1438 C C . TYR A 1 189 ? -14.398 7.943 -15.572 1.00 97.69 189 TYR A C 1
ATOM 1440 O O . TYR A 1 189 ? -14.831 6.888 -16.028 1.00 97.69 18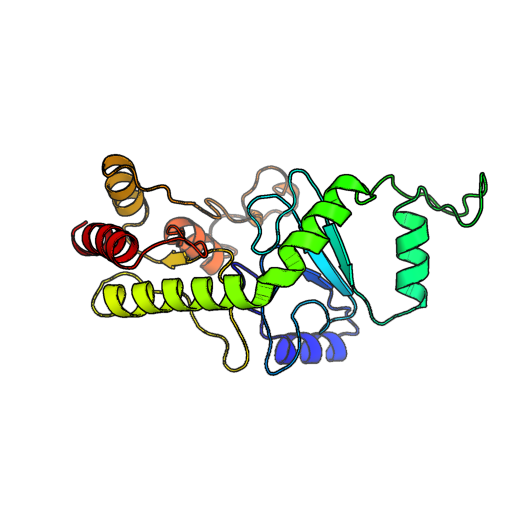9 TYR A O 1
ATOM 1448 N N . ARG A 1 190 ? -15.157 9.048 -15.544 1.00 96.06 190 ARG A N 1
ATOM 1449 C CA . ARG A 1 190 ? -16.574 9.061 -15.948 1.00 96.06 190 ARG A CA 1
ATOM 1450 C C . ARG A 1 190 ? -16.812 8.536 -17.370 1.00 96.06 190 ARG A C 1
ATOM 1452 O O . ARG A 1 190 ? -17.869 7.978 -17.644 1.00 96.06 190 ARG A O 1
ATOM 1459 N N . TYR A 1 191 ? -15.838 8.692 -18.267 1.00 97.75 191 TYR A N 1
ATOM 1460 C CA . TYR A 1 191 ? -15.917 8.192 -19.644 1.00 97.75 191 TYR A CA 1
ATOM 1461 C C . TYR A 1 191 ? -15.975 6.656 -19.742 1.00 97.75 191 TYR A C 1
ATOM 1463 O O . TYR A 1 191 ? -16.380 6.146 -20.781 1.00 97.75 191 TYR A O 1
ATOM 1471 N N . LEU A 1 192 ? -15.606 5.924 -18.682 1.00 97.56 192 LEU A N 1
ATOM 1472 C CA . LEU A 1 192 ? -15.723 4.463 -18.617 1.00 97.56 192 LEU A CA 1
ATOM 1473 C C . LEU A 1 192 ? -17.166 3.987 -18.384 1.00 97.56 192 LEU A C 1
ATOM 1475 O O . LEU A 1 192 ? -17.442 2.806 -18.552 1.00 97.56 192 LEU A O 1
ATOM 1479 N N . GLY A 1 193 ? -18.085 4.883 -18.004 1.00 97.88 193 GLY A N 1
ATOM 1480 C CA . GLY A 1 193 ? -19.516 4.581 -17.896 1.00 97.88 193 GLY A CA 1
ATOM 1481 C C . GLY A 1 193 ? -19.956 3.828 -16.636 1.00 97.88 193 GLY A C 1
ATOM 1482 O O . GLY A 1 193 ? -21.149 3.567 -16.511 1.00 97.88 193 GLY A O 1
ATOM 1483 N N . TYR A 1 194 ? -19.042 3.525 -15.708 1.00 97.94 194 TYR A N 1
ATOM 1484 C CA . TYR A 1 194 ? -19.378 2.896 -14.427 1.00 97.94 194 TYR A CA 1
ATOM 1485 C C . TYR A 1 194 ? -20.262 3.786 -13.545 1.00 97.94 194 TYR A C 1
ATOM 1487 O O . TYR A 1 194 ? -20.164 5.018 -13.553 1.00 97.94 194 TYR A O 1
ATOM 1495 N N . GLN A 1 195 ? -21.101 3.135 -12.749 1.00 97.06 195 GLN A N 1
ATOM 1496 C CA . GLN A 1 195 ? -22.017 3.731 -11.789 1.00 97.06 195 GLN A CA 1
ATOM 1497 C C . GLN A 1 195 ? -21.861 3.072 -10.416 1.00 97.06 195 GLN A C 1
ATOM 1499 O O . GLN A 1 195 ? -21.273 2.000 -10.270 1.00 97.06 195 GLN A O 1
ATOM 1504 N N . GLN A 1 196 ? -22.395 3.734 -9.389 1.00 96.44 196 GLN A N 1
ATOM 1505 C CA . GLN A 1 196 ? -22.450 3.158 -8.050 1.00 96.44 196 GLN A CA 1
ATOM 1506 C C . GLN A 1 196 ? -23.276 1.866 -8.085 1.00 96.44 196 GLN A C 1
ATOM 1508 O O . GLN A 1 196 ? -24.373 1.847 -8.640 1.00 96.44 196 GLN A O 1
ATOM 1513 N N . GLY A 1 197 ? -22.751 0.804 -7.482 1.00 97.06 197 GLY A N 1
ATOM 1514 C CA . GLY A 1 197 ? -23.332 -0.534 -7.502 1.00 97.06 197 GLY A CA 1
ATOM 1515 C C . GLY A 1 197 ? -22.738 -1.473 -8.554 1.00 97.06 197 GLY A C 1
ATOM 1516 O O . GLY A 1 197 ? -22.901 -2.682 -8.401 1.00 97.06 197 GLY A O 1
ATOM 1517 N N . ASP A 1 198 ? -22.002 -0.975 -9.556 1.00 98.00 198 ASP A N 1
ATOM 1518 C CA . ASP A 1 198 ? -21.343 -1.842 -10.547 1.00 98.00 198 ASP A CA 1
ATOM 1519 C C . ASP A 1 198 ? -20.189 -2.642 -9.925 1.00 98.00 198 ASP A C 1
ATOM 1521 O O . ASP A 1 198 ? -19.933 -3.783 -10.310 1.00 98.00 198 ASP A O 1
ATOM 1525 N N . LEU A 1 199 ? -19.505 -2.058 -8.931 1.00 98.06 199 LEU A N 1
ATOM 1526 C CA . LEU A 1 199 ? -18.445 -2.699 -8.150 1.00 98.06 199 LEU A CA 1
ATOM 1527 C C . LEU A 1 199 ? -18.815 -2.707 -6.654 1.00 98.06 199 LEU A C 1
ATOM 1529 O O . LEU A 1 199 ? -18.179 -2.018 -5.850 1.00 98.06 199 LEU A O 1
ATOM 1533 N N . PRO A 1 200 ? -19.810 -3.516 -6.237 1.00 97.44 200 PRO A N 1
ATOM 1534 C CA . PRO A 1 200 ? -20.441 -3.403 -4.919 1.00 97.44 200 PRO A CA 1
ATOM 1535 C C . PRO A 1 200 ? -19.473 -3.659 -3.757 1.00 97.44 200 PRO A C 1
ATOM 1537 O O . PRO A 1 200 ? -19.587 -3.041 -2.702 1.00 97.44 200 PRO A O 1
ATOM 1540 N N . VAL A 1 201 ? -18.476 -4.528 -3.957 1.00 97.81 201 VAL A N 1
ATOM 1541 C CA . VAL A 1 201 ? -17.427 -4.783 -2.957 1.00 97.81 201 VAL A CA 1
ATOM 1542 C C . VAL A 1 201 ? -16.553 -3.545 -2.752 1.00 97.81 201 VAL A C 1
ATOM 1544 O O . VAL A 1 201 ? -16.201 -3.223 -1.621 1.00 97.81 201 VAL A O 1
ATOM 1547 N N . VAL A 1 202 ? -16.211 -2.829 -3.827 1.00 97.00 202 VAL A N 1
ATOM 1548 C CA . VAL A 1 202 ? -15.405 -1.602 -3.738 1.00 97.00 202 VAL A CA 1
ATOM 1549 C C . VAL A 1 202 ? -16.199 -0.512 -3.027 1.00 97.00 202 VAL A C 1
ATOM 1551 O O . VAL A 1 202 ? -15.678 0.110 -2.102 1.00 97.00 202 VAL A O 1
ATOM 1554 N N . ASP A 1 203 ? -17.462 -0.330 -3.414 1.00 96.69 203 ASP A N 1
ATOM 1555 C CA . ASP A 1 203 ? -18.361 0.653 -2.804 1.00 96.69 203 ASP A CA 1
ATOM 1556 C C . ASP A 1 203 ? -18.517 0.418 -1.305 1.00 96.69 203 ASP A C 1
ATOM 1558 O O . ASP A 1 203 ? -18.341 1.342 -0.506 1.00 96.69 203 ASP A O 1
ATOM 1562 N N . GLN A 1 204 ? -18.756 -0.834 -0.912 1.00 96.81 204 GLN A N 1
ATOM 1563 C CA . GLN A 1 204 ? -18.842 -1.215 0.490 1.00 96.81 204 GLN A CA 1
ATOM 1564 C C . GLN A 1 204 ? -17.544 -0.881 1.238 1.00 96.81 204 GLN A C 1
ATOM 1566 O O . GLN A 1 204 ? -17.577 -0.182 2.254 1.00 96.81 204 GLN A O 1
ATOM 1571 N N . LEU A 1 205 ? -16.391 -1.332 0.731 1.00 96.75 205 LEU A N 1
ATOM 1572 C CA . LEU A 1 205 ? -15.106 -1.127 1.403 1.00 96.75 205 LEU A CA 1
ATOM 1573 C C . LEU A 1 205 ? -14.793 0.362 1.602 1.00 96.75 205 LEU A C 1
ATOM 1575 O O . LEU A 1 205 ? -14.363 0.741 2.687 1.00 96.75 205 LEU A O 1
ATOM 1579 N N . CYS A 1 206 ? -15.086 1.226 0.629 1.00 96.19 206 CYS A N 1
ATOM 1580 C CA . CYS A 1 206 ? -14.885 2.673 0.760 1.00 96.19 206 CYS A CA 1
ATOM 1581 C C . CYS A 1 206 ? -15.680 3.307 1.920 1.00 96.19 206 CYS A C 1
ATOM 1583 O O . CYS A 1 206 ? -15.230 4.282 2.543 1.00 96.19 206 CYS A O 1
ATOM 1585 N N . THR A 1 207 ? -16.840 2.741 2.259 1.00 95.94 207 THR A N 1
ATOM 1586 C CA . THR A 1 207 ? -17.670 3.205 3.383 1.00 95.94 207 THR A CA 1
ATOM 1587 C C . THR A 1 207 ? -17.251 2.624 4.732 1.00 95.94 207 THR A C 1
ATOM 1589 O O . THR A 1 207 ? -17.420 3.286 5.751 1.00 95.94 207 THR A O 1
ATOM 1592 N N . GLU A 1 208 ? -16.623 1.447 4.751 1.00 97.00 208 GLU A N 1
ATOM 1593 C CA . GLU A 1 208 ? -16.337 0.713 5.988 1.00 97.00 208 GLU A CA 1
ATOM 1594 C C . GLU A 1 208 ? -14.876 0.792 6.451 1.00 97.00 208 GLU A C 1
ATOM 1596 O O . GLU A 1 208 ? -14.608 0.575 7.632 1.00 97.00 208 GLU A O 1
ATOM 1601 N N . THR A 1 209 ? -13.912 1.090 5.571 1.00 97.69 209 THR A N 1
ATOM 1602 C CA . THR A 1 209 ? -12.485 1.013 5.926 1.00 97.69 209 THR A CA 1
ATOM 1603 C C . THR A 1 209 ? -11.960 2.247 6.659 1.00 97.69 209 THR A C 1
ATOM 1605 O O . THR A 1 209 ? -12.179 3.390 6.246 1.00 97.69 209 THR A O 1
ATOM 1608 N N . LEU A 1 210 ? -11.179 2.028 7.717 1.00 98.12 210 LEU A N 1
ATOM 1609 C CA . LEU A 1 210 ? -10.432 3.063 8.436 1.00 98.12 210 LEU A CA 1
ATOM 1610 C C . LEU A 1 210 ? -9.049 2.538 8.809 1.00 98.12 210 LEU A C 1
ATOM 1612 O O . LEU A 1 210 ? -8.920 1.445 9.352 1.00 98.12 210 LEU A O 1
ATOM 1616 N N . SER A 1 211 ? -8.006 3.312 8.525 1.00 98.44 211 SER A N 1
ATOM 1617 C CA . SER A 1 211 ? -6.639 2.941 8.893 1.00 98.44 211 SER A CA 1
ATOM 1618 C C . SER A 1 211 ? -6.235 3.591 10.206 1.00 98.44 211 SER A C 1
ATOM 1620 O O . SER A 1 211 ? -6.287 4.818 10.335 1.00 98.44 211 SER A O 1
ATOM 1622 N N . LEU A 1 212 ? -5.820 2.752 11.152 1.00 98.69 212 LEU A N 1
ATOM 1623 C CA . LEU A 1 212 ? -5.313 3.143 12.462 1.00 98.69 212 LEU A CA 1
ATOM 1624 C C . LEU A 1 212 ? -3.807 3.469 12.384 1.00 98.69 212 LEU A C 1
ATOM 1626 O O . LEU A 1 212 ? -3.136 3.040 11.434 1.00 98.69 212 LEU A O 1
ATOM 1630 N N . PRO A 1 213 ? -3.257 4.231 13.350 1.00 98.50 213 PRO A N 1
ATOM 1631 C CA . PRO A 1 213 ? -1.825 4.502 13.417 1.00 98.50 213 PRO A CA 1
ATOM 1632 C C . PRO A 1 213 ? -0.995 3.219 13.399 1.00 98.50 213 PRO A C 1
ATOM 1634 O O . PRO A 1 213 ? -1.236 2.308 14.179 1.00 98.50 213 PRO A O 1
ATOM 1637 N N . ILE A 1 214 ? 0.025 3.157 12.542 1.00 98.31 214 ILE A N 1
ATOM 1638 C CA . ILE A 1 214 ? 0.981 2.050 12.563 1.00 98.31 214 ILE A CA 1
ATOM 1639 C C . ILE A 1 214 ? 2.365 2.491 12.081 1.00 98.31 214 ILE A C 1
ATOM 1641 O O . ILE A 1 214 ? 2.557 2.913 10.937 1.00 98.31 214 ILE A O 1
ATOM 1645 N N . PHE A 1 215 ? 3.354 2.382 12.966 1.00 97.50 215 PHE A N 1
ATOM 1646 C CA . PHE A 1 215 ? 4.765 2.641 12.682 1.00 97.50 215 PHE A CA 1
ATOM 1647 C C . PHE A 1 215 ? 5.659 1.954 13.733 1.00 97.50 215 PHE A C 1
ATOM 1649 O O . PHE A 1 215 ? 5.170 1.648 14.817 1.00 97.50 215 PHE A O 1
ATOM 1656 N N . PRO A 1 216 ? 6.957 1.720 13.448 1.00 96.69 216 PRO A N 1
ATOM 1657 C CA . PRO A 1 216 ? 7.844 0.928 14.314 1.00 96.69 216 PRO A CA 1
ATOM 1658 C C . PRO A 1 216 ? 7.998 1.434 15.758 1.00 96.69 216 PR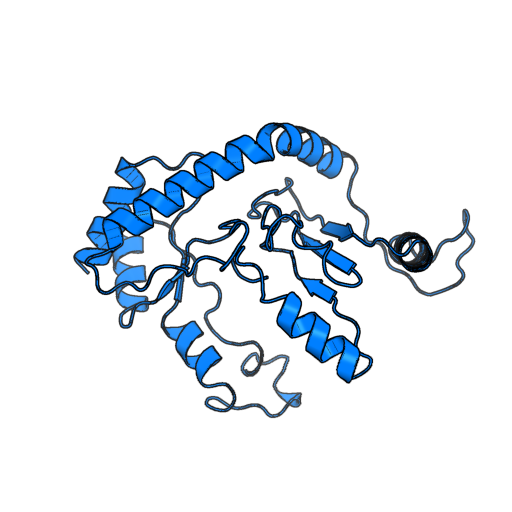O A C 1
ATOM 1660 O O . PRO A 1 216 ? 8.354 0.666 16.639 1.00 96.69 216 PRO A O 1
ATOM 1663 N N . GLY A 1 217 ? 7.764 2.725 16.001 1.00 96.81 217 GLY A N 1
ATOM 1664 C CA . GLY A 1 217 ? 7.901 3.354 17.320 1.00 96.81 217 GLY A CA 1
ATOM 1665 C C . GLY A 1 217 ? 6.596 3.514 18.103 1.00 96.81 217 GLY A C 1
ATOM 1666 O O . GLY A 1 217 ? 6.605 4.223 19.104 1.00 96.81 217 GLY A O 1
ATOM 1667 N N . LEU A 1 218 ? 5.479 2.949 17.631 1.00 98.25 218 LEU A N 1
ATOM 1668 C CA . LEU A 1 218 ? 4.203 3.006 18.347 1.00 98.25 218 LEU A CA 1
ATOM 1669 C C . LEU A 1 218 ? 4.263 2.057 19.554 1.00 98.25 218 LEU A C 1
ATOM 1671 O O . LEU A 1 218 ? 4.683 0.914 19.392 1.00 98.25 218 LEU A O 1
ATOM 1675 N N . THR A 1 219 ? 3.876 2.518 20.745 1.00 98.62 219 THR A N 1
ATOM 1676 C CA . THR A 1 219 ? 3.934 1.700 21.974 1.00 98.62 219 THR A CA 1
ATOM 1677 C C . THR A 1 219 ? 2.647 0.910 22.206 1.00 98.62 219 THR A C 1
ATOM 1679 O O . THR A 1 219 ? 1.597 1.240 21.650 1.00 98.62 219 THR A O 1
ATOM 1682 N N . GLU A 1 220 ? 2.712 -0.118 23.052 1.00 98.56 220 GLU A N 1
ATOM 1683 C CA . GLU A 1 220 ? 1.550 -0.934 23.422 1.00 98.56 220 GLU A CA 1
ATOM 1684 C C . GLU A 1 220 ? 0.458 -0.083 24.086 1.00 98.56 220 GLU A C 1
ATOM 1686 O O . GLU A 1 220 ? -0.695 -0.140 23.672 1.00 98.56 220 GLU A O 1
ATOM 1691 N N . GLU A 1 221 ? 0.816 0.833 24.991 1.00 98.62 221 GLU A N 1
ATOM 1692 C CA . GLU A 1 221 ? -0.145 1.724 25.658 1.00 98.62 221 GLU A CA 1
ATOM 1693 C C . GLU A 1 221 ? -0.831 2.681 24.669 1.00 98.62 221 GLU A C 1
ATOM 1695 O O . GLU A 1 221 ? -1.998 3.055 24.829 1.00 98.62 221 GLU A O 1
ATOM 1700 N N . GLN A 1 222 ? -0.114 3.102 23.621 1.00 98.62 222 GLN A N 1
ATOM 1701 C CA . GLN A 1 222 ? -0.702 3.897 22.545 1.00 98.62 222 GLN A CA 1
ATOM 1702 C C . GLN A 1 222 ? -1.691 3.063 21.727 1.00 98.62 222 GLN A C 1
ATOM 1704 O O . GLN A 1 222 ? -2.765 3.569 21.401 1.00 98.62 222 GLN A O 1
ATOM 1709 N N . VAL A 1 223 ? -1.368 1.800 21.429 1.00 98.81 223 VAL A N 1
ATOM 1710 C CA . VAL A 1 223 ? -2.281 0.867 20.751 1.00 98.81 223 VAL A CA 1
ATOM 1711 C C . VAL A 1 223 ? -3.529 0.612 21.593 1.00 98.81 223 VAL A C 1
ATOM 1713 O O . VAL A 1 223 ? -4.637 0.772 21.081 1.00 98.81 223 VAL A O 1
ATOM 1716 N N . GLU A 1 224 ? -3.381 0.316 22.883 1.00 98.50 224 GLU A N 1
ATOM 1717 C CA . GLU A 1 224 ? -4.495 0.126 23.820 1.00 98.50 224 GLU A CA 1
ATOM 1718 C C . GLU A 1 224 ? -5.402 1.357 23.876 1.00 98.50 224 GLU A C 1
ATOM 1720 O O . GLU A 1 224 ? -6.628 1.244 23.828 1.00 98.50 224 GLU A O 1
ATOM 1725 N N . ARG A 1 225 ? -4.813 2.561 23.906 1.00 98.50 225 ARG A N 1
ATOM 1726 C CA . ARG A 1 225 ? -5.569 3.817 23.864 1.00 98.50 225 ARG A CA 1
ATOM 1727 C C . ARG A 1 225 ? -6.410 3.938 22.595 1.00 98.50 225 ARG A C 1
ATOM 1729 O O . ARG A 1 225 ? -7.548 4.393 22.693 1.00 98.50 225 ARG A O 1
ATOM 1736 N N . VAL A 1 226 ? -5.865 3.568 21.433 1.00 98.62 226 VAL A N 1
ATOM 1737 C CA . VAL A 1 226 ? -6.620 3.551 20.170 1.00 98.62 226 VAL A CA 1
ATOM 1738 C C . VAL A 1 226 ? -7.741 2.515 20.239 1.00 98.62 226 VAL A C 1
ATOM 1740 O O . VAL A 1 226 ? -8.884 2.844 19.933 1.00 98.62 226 VAL A O 1
ATOM 1743 N N . CYS A 1 227 ? -7.436 1.290 20.673 1.00 98.44 227 CYS A N 1
ATOM 1744 C CA . CYS A 1 227 ? -8.396 0.187 20.702 1.00 98.44 227 CYS A CA 1
ATOM 1745 C C . CYS A 1 227 ? -9.565 0.460 21.646 1.00 98.44 227 CYS A C 1
ATOM 1747 O O . CYS A 1 227 ? -10.704 0.220 21.267 1.00 98.44 227 CYS A O 1
ATOM 1749 N N . ARG A 1 228 ? -9.311 1.039 22.825 1.00 98.25 228 ARG A N 1
ATOM 1750 C CA . ARG A 1 228 ? -10.370 1.432 23.764 1.00 98.25 228 ARG A CA 1
ATOM 1751 C C . ARG A 1 228 ? -11.412 2.335 23.103 1.00 98.25 228 ARG A C 1
ATOM 1753 O O . ARG A 1 228 ? -12.597 2.074 23.233 1.00 98.25 228 ARG A O 1
ATOM 1760 N N . ILE A 1 229 ? -10.980 3.345 22.347 1.00 97.62 229 ILE A N 1
ATOM 1761 C CA . ILE A 1 229 ? -11.911 4.250 21.652 1.00 97.62 229 ILE A CA 1
ATOM 1762 C C . ILE A 1 229 ? -12.668 3.515 20.546 1.00 97.62 229 ILE A C 1
ATOM 1764 O O . ILE A 1 229 ? -13.852 3.760 20.365 1.00 97.62 229 ILE A O 1
ATOM 1768 N N . VAL A 1 230 ? -12.002 2.613 19.818 1.00 97.44 230 VAL A N 1
ATOM 1769 C CA . VAL A 1 230 ? -12.656 1.791 18.785 1.00 97.44 230 VAL A CA 1
ATOM 1770 C C . VAL A 1 230 ? -13.726 0.873 19.386 1.00 97.44 230 VAL A C 1
ATOM 1772 O O . VAL A 1 230 ? -14.751 0.668 18.752 1.00 97.44 230 VAL A O 1
ATOM 1775 N N . ILE A 1 231 ? -13.496 0.339 20.587 1.00 96.81 231 ILE A N 1
ATOM 1776 C CA . ILE A 1 231 ? -14.419 -0.566 21.286 1.00 96.81 231 ILE A CA 1
ATOM 1777 C C . ILE A 1 231 ? -15.585 0.195 21.935 1.00 96.81 231 ILE A C 1
ATOM 1779 O O . ILE A 1 231 ? -16.706 -0.303 21.956 1.00 96.81 231 ILE A O 1
ATOM 1783 N N . GLU A 1 232 ? -15.331 1.381 22.492 1.00 92.62 232 GLU A N 1
ATOM 1784 C CA . GLU A 1 232 ? -16.336 2.175 23.214 1.00 92.62 232 GLU A CA 1
ATOM 1785 C C . GLU A 1 232 ? -17.289 2.956 22.297 1.00 92.62 232 GLU A C 1
ATOM 1787 O O . GLU A 1 232 ? -18.414 3.253 22.706 1.00 92.62 232 GLU A O 1
ATOM 1792 N N . ALA A 1 233 ? -16.834 3.338 21.101 1.00 83.81 233 ALA A N 1
ATOM 1793 C CA . ALA A 1 233 ? -17.587 4.180 20.171 1.00 83.81 233 ALA A CA 1
ATOM 1794 C C . ALA A 1 233 ? -18.615 3.381 19.373 1.00 83.81 233 ALA A C 1
ATOM 1796 O O . ALA A 1 233 ? -19.784 3.820 19.305 1.00 83.81 233 ALA A O 1
#

Secondary structure (DSSP, 8-state):
-GGGPPP-HHHHHHHHHHHT---EEE-TT-TT-EETTEETTSSSSEEEEE--TTSTT--SS--EEEE-S-HHHHHHHHHHTBTTEEETTEESS---B----HHHHHHHHHHHTTHHHHHHHHHHHHHHHHHHHTTSS-BPPP--SSEE---SSEEEE-TTHHHHHHHHHHTT---B-S-SS-GGGSGGGGGG---TTSSHHHHHHHHHEEEEP--TT--HHHHHHHHHHHHH-

Radius of gyration: 20.07 Å; chains: 1; bounding box: 49×33×56 Å

Sequence (233 aa):
HIFGHPADMEALQQLADQHDLVVIEDAAQAFGARSGDDVVGSLGATGCFSFYPAKTLGCYGDGGLVSTSDESLLEHLKQLRNHGAVAPFTHIEIGYNSRLDAIQASLLSIKLKKFEADMALRQQVAKWYDGCLSDSDAITPGRPKAGRHAFNLYTIRHARRDALREALTTANIGTNQCYPAGLHLQQVYRYLGYQQGDLPVVDQLCTETLSLPIFPGLTEEQVERVCRIVIEA